Protein AF-D4LTG9-F1 (afdb_monomer_lite)

Organism: NCBI:txid657314

Radius of gyration: 35.09 Å; chains: 1; bounding box: 78×54×100 Å

pLDDT: mean 78.87, std 12.8, range [43.78, 97.5]

Sequence (231 aa):
MSELDKVLDTVMRLKEDIIEKSASSEDKNEVMDALKEQKRQRIINEIKEEYKQQVMQEADIEMKKELNRQKITELKNLMTEGFFLAFLVGLAVNQATDLISVAKEKWFADCYVLVTLIALAVLIGICLCTYIYTFFKKVYALIIDKDITKKNKYVNMRKIEINRKYKHFKGNKYLVLCVAEHSETGEQYVVYQALYGNYGIYVRPYDMFVSEVDHKKYPEVKQKYRFELID

Structure (mmCIF, N/CA/C/O backbone):
data_AF-D4LTG9-F1
#
_entry.id   AF-D4LTG9-F1
#
loop_
_atom_site.group_PDB
_atom_site.id
_atom_site.type_symbol
_atom_site.label_atom_id
_atom_site.label_alt_id
_atom_site.label_comp_id
_atom_site.label_asym_id
_atom_site.label_entity_id
_atom_site.label_seq_id
_atom_site.pdbx_PDB_ins_code
_atom_site.Cartn_x
_atom_site.Cartn_y
_atom_site.Cartn_z
_atom_site.occupancy
_atom_site.B_iso_or_equiv
_atom_site.auth_seq_id
_atom_site.auth_comp_id
_atom_site.auth_asym_id
_atom_site.auth_atom_id
_atom_site.pdbx_PDB_model_num
ATOM 1 N N . MET A 1 1 ? -10.953 6.560 37.704 1.00 52.75 1 MET A N 1
ATOM 2 C CA . MET A 1 1 ? -11.218 7.971 37.361 1.00 52.75 1 MET A CA 1
ATOM 3 C C . MET A 1 1 ? -10.087 8.433 36.453 1.00 52.75 1 MET A C 1
ATOM 5 O O . MET A 1 1 ? -8.938 8.295 36.861 1.00 52.75 1 MET A O 1
ATOM 9 N N . SER A 1 2 ? -10.388 8.817 35.211 1.00 78.12 2 SER A N 1
ATOM 10 C CA . SER A 1 2 ? -9.401 9.208 34.189 1.00 78.12 2 SER A CA 1
ATOM 11 C C . SER A 1 2 ? -8.682 10.506 34.585 1.00 78.12 2 SER A C 1
ATOM 13 O O . SER A 1 2 ? -9.260 11.332 35.287 1.00 78.12 2 SER A O 1
ATOM 15 N N . GLU A 1 3 ? -7.444 10.732 34.132 1.00 77.19 3 GLU A N 1
ATOM 16 C CA . GLU A 1 3 ? -6.743 12.018 34.338 1.00 77.19 3 GLU A CA 1
ATOM 17 C C . GLU A 1 3 ? -7.543 13.199 33.764 1.00 77.19 3 GLU A C 1
ATOM 19 O O . GLU A 1 3 ? -7.603 14.269 34.367 1.00 77.19 3 GLU A O 1
ATOM 24 N N . LEU A 1 4 ? -8.266 12.975 32.661 1.00 73.88 4 LEU A N 1
ATOM 25 C CA . LEU A 1 4 ? -9.193 13.959 32.099 1.00 73.88 4 LEU A CA 1
ATOM 26 C C . LEU A 1 4 ? -10.355 14.275 33.055 1.00 73.88 4 LEU A C 1
ATOM 28 O O . LEU A 1 4 ? -10.773 15.427 33.139 1.00 73.88 4 LEU A O 1
ATOM 32 N N . ASP A 1 5 ? -10.850 13.275 33.793 1.00 72.94 5 ASP A N 1
ATOM 33 C CA . ASP A 1 5 ? -11.930 13.471 34.769 1.00 72.94 5 ASP A CA 1
ATOM 34 C C . ASP A 1 5 ? -11.453 14.352 35.928 1.00 72.94 5 ASP A C 1
ATOM 36 O O . ASP A 1 5 ? -12.160 15.269 36.329 1.00 72.94 5 ASP A O 1
ATOM 40 N N . LYS A 1 6 ? -10.215 14.153 36.404 1.00 82.75 6 LYS A N 1
ATOM 41 C CA . LYS A 1 6 ? -9.620 14.981 37.468 1.00 82.75 6 LYS A CA 1
ATOM 42 C C . LYS A 1 6 ? -9.452 16.442 37.040 1.00 82.75 6 LYS A C 1
ATOM 44 O O . LYS A 1 6 ? -9.750 17.356 37.812 1.00 82.75 6 LYS A O 1
ATOM 49 N N . VAL A 1 7 ? -8.968 16.669 35.816 1.00 80.25 7 VAL A N 1
ATOM 50 C CA . VAL A 1 7 ? -8.792 18.022 35.261 1.00 80.25 7 VAL A CA 1
ATOM 51 C C . VAL A 1 7 ? -10.147 18.704 35.073 1.00 80.25 7 VAL A C 1
ATOM 53 O O . VAL A 1 7 ? -10.304 19.866 35.448 1.00 80.25 7 VAL A O 1
ATOM 56 N N . LEU A 1 8 ? -11.141 17.983 34.547 1.00 75.12 8 LEU A N 1
ATOM 57 C CA . LEU A 1 8 ? -12.488 18.510 34.346 1.00 75.12 8 LEU A CA 1
ATOM 58 C C . LEU A 1 8 ? -13.161 18.859 35.679 1.00 75.12 8 LEU A C 1
ATOM 60 O O . LEU A 1 8 ? -13.710 19.954 35.804 1.00 75.12 8 LEU A O 1
ATOM 64 N N . ASP A 1 9 ? -13.056 17.990 36.685 1.00 78.50 9 ASP A N 1
ATOM 65 C CA . ASP A 1 9 ? -13.584 18.247 38.027 1.00 78.50 9 ASP A CA 1
ATOM 66 C C . ASP A 1 9 ? -12.939 19.478 38.664 1.00 78.50 9 ASP A C 1
ATOM 68 O O . ASP A 1 9 ? -13.644 20.326 39.205 1.00 78.50 9 ASP A O 1
ATOM 72 N N . THR A 1 10 ? -11.620 19.644 38.534 1.00 80.56 10 THR A N 1
ATOM 73 C CA . THR A 1 10 ? -10.902 20.811 39.075 1.00 80.56 10 THR A CA 1
ATOM 74 C C . THR A 1 10 ? -11.367 22.117 38.424 1.00 80.56 10 THR A C 1
ATOM 76 O O . THR A 1 10 ? -11.637 23.102 39.111 1.00 80.56 10 THR A O 1
ATOM 79 N N . VAL A 1 11 ? -11.507 22.129 37.094 1.00 77.50 11 VAL A N 1
ATOM 80 C CA . VAL A 1 11 ? -11.970 23.302 36.332 1.00 77.50 11 VAL A CA 1
ATOM 81 C C . VAL A 1 11 ? -13.424 23.648 36.651 1.00 77.50 11 VAL A C 1
ATOM 83 O O . VAL A 1 11 ? -13.790 24.825 36.644 1.00 77.50 11 VAL A O 1
ATOM 86 N N . MET A 1 12 ? -14.263 22.644 36.906 1.00 70.88 12 MET A N 1
ATOM 87 C CA . MET A 1 12 ? -15.672 22.864 37.214 1.00 70.88 12 MET A CA 1
ATOM 88 C C . MET A 1 12 ? -15.874 23.340 38.642 1.00 70.88 12 MET A C 1
ATOM 90 O O . MET A 1 12 ? -16.616 24.295 38.814 1.00 70.88 12 MET A O 1
ATOM 94 N N . ARG A 1 13 ? -15.133 22.802 39.617 1.00 72.19 13 ARG A N 1
ATOM 95 C CA . ARG A 1 13 ? -15.164 23.263 41.013 1.00 72.19 13 ARG A CA 1
ATOM 96 C C . ARG A 1 13 ? -14.800 24.744 41.139 1.00 72.19 13 ARG A C 1
ATOM 98 O O . ARG A 1 13 ? -15.508 25.512 41.772 1.00 72.19 13 ARG A O 1
ATOM 105 N N . LEU A 1 14 ? -13.758 25.173 40.420 1.00 70.88 14 LEU A N 1
ATOM 106 C CA . LEU A 1 14 ? -13.352 26.584 40.337 1.00 70.88 14 LEU A CA 1
ATOM 107 C C . LEU A 1 14 ? -14.431 27.496 39.727 1.00 70.88 14 LEU A C 1
ATOM 109 O O . LEU A 1 14 ? -14.443 28.697 39.984 1.00 70.88 14 LEU A O 1
ATOM 113 N N . LYS A 1 15 ? -15.311 26.953 38.879 1.00 67.06 15 LYS A N 1
ATOM 114 C CA . LYS A 1 15 ? -16.447 27.683 38.298 1.00 67.06 15 LYS A CA 1
ATOM 115 C C . LYS A 1 15 ? -17.689 27.640 39.182 1.00 67.06 15 LYS A C 1
ATOM 117 O O . LYS A 1 15 ? -18.447 28.604 39.174 1.00 67.06 15 LYS A O 1
ATOM 122 N N . GLU A 1 16 ? -17.893 26.547 39.900 1.00 62.34 16 GLU A N 1
ATOM 123 C CA . GLU A 1 16 ? -18.983 26.318 40.849 1.00 62.34 16 GLU A CA 1
ATOM 124 C C . GLU A 1 16 ? -18.957 27.395 41.947 1.00 62.34 16 GLU A C 1
ATOM 126 O O . GLU A 1 16 ? -19.957 28.088 42.129 1.00 62.34 16 GLU A O 1
ATOM 131 N N . ASP A 1 17 ? -17.772 27.691 42.498 1.00 60.34 17 ASP A N 1
ATOM 132 C CA . ASP A 1 17 ? -17.532 28.780 43.465 1.00 60.34 17 ASP A CA 1
ATOM 133 C C . ASP A 1 17 ? -17.905 30.182 42.929 1.00 60.34 17 ASP A C 1
ATOM 135 O O . ASP A 1 17 ? -18.273 31.086 43.682 1.00 60.34 17 ASP A O 1
ATOM 139 N N . ILE A 1 18 ? -17.824 30.396 41.610 1.00 60.50 18 ILE A N 1
ATOM 140 C CA . ILE A 1 18 ? -18.198 31.668 40.962 1.00 60.50 18 ILE A CA 1
ATOM 141 C C . ILE A 1 18 ? -19.722 31.749 40.757 1.00 60.50 18 ILE A C 1
ATOM 143 O O . ILE A 1 18 ? -20.297 32.839 40.779 1.00 60.50 18 ILE A O 1
ATOM 147 N N . ILE A 1 19 ? -20.381 30.603 40.564 1.00 55.75 19 ILE A 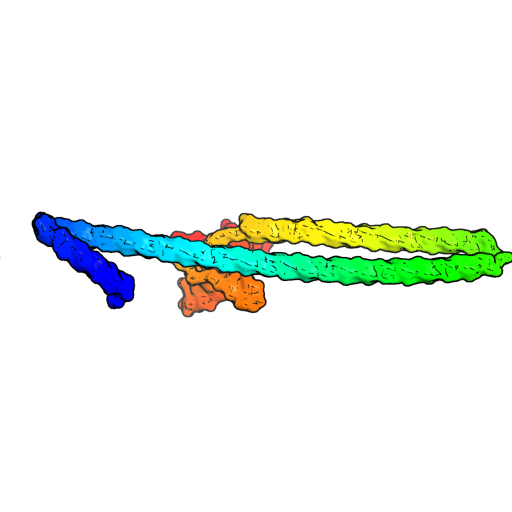N 1
ATOM 148 C CA . ILE A 1 19 ? -21.812 30.477 40.252 1.00 55.75 19 ILE A CA 1
ATOM 149 C C . ILE A 1 19 ? -22.671 30.410 41.528 1.00 55.75 19 ILE A C 1
ATOM 151 O O . ILE A 1 19 ? -23.819 30.864 41.513 1.00 55.75 19 ILE A O 1
ATOM 155 N N . GLU A 1 20 ? -22.132 29.923 42.652 1.00 53.53 20 GLU A N 1
ATOM 156 C CA . GLU A 1 20 ? -22.828 29.830 43.948 1.00 53.53 20 GLU A CA 1
ATOM 157 C C . GLU A 1 20 ? -23.428 31.160 44.437 1.00 53.53 20 GLU A C 1
ATOM 159 O O . GLU A 1 20 ? -24.401 31.159 45.191 1.00 53.53 20 GLU A O 1
ATOM 164 N N . LYS A 1 21 ? -22.953 32.305 43.932 1.00 56.59 21 LYS A N 1
ATOM 165 C CA . LYS A 1 21 ? -23.503 33.629 44.257 1.00 56.59 21 LYS A CA 1
ATOM 166 C C . LYS A 1 21 ? -24.911 33.910 43.698 1.00 56.59 21 LYS A C 1
ATOM 168 O O . LYS A 1 21 ? -25.487 34.937 44.053 1.00 56.59 21 LYS A O 1
ATOM 173 N N . SER A 1 22 ? -25.492 33.041 42.862 1.00 52.31 22 SER A N 1
ATOM 174 C CA . SER A 1 22 ? -26.834 33.252 42.291 1.00 52.31 22 SER A CA 1
ATOM 175 C C . SER A 1 22 ? -27.603 31.946 41.978 1.00 52.31 22 SER A C 1
ATOM 177 O O . SER A 1 22 ? -27.167 31.165 41.138 1.00 52.31 22 SER A O 1
ATOM 179 N N . ALA A 1 23 ? -28.793 31.768 42.586 1.00 53.69 23 ALA A N 1
ATOM 180 C CA . ALA A 1 23 ? -29.915 30.848 42.239 1.00 53.69 23 ALA A CA 1
ATOM 181 C C . ALA A 1 23 ? -30.040 29.452 42.925 1.00 53.69 23 ALA A C 1
ATOM 183 O O . ALA A 1 23 ? -29.218 29.103 43.761 1.00 53.69 23 ALA A O 1
ATOM 184 N N . SER A 1 24 ? -31.118 28.704 42.610 1.00 57.97 24 SER A N 1
ATOM 185 C CA . SER A 1 24 ? -31.705 27.502 43.279 1.00 57.97 24 SER A CA 1
ATOM 186 C C . SER A 1 24 ? -31.053 26.145 42.914 1.00 57.97 24 SER A C 1
ATOM 188 O O . SER A 1 24 ? -30.443 26.046 41.861 1.00 57.97 24 SER A O 1
ATOM 190 N N . SER A 1 25 ? -31.153 25.114 43.766 1.00 59.47 25 SER A N 1
ATOM 191 C CA . SER A 1 25 ? -30.224 23.965 43.888 1.00 59.47 25 SER A CA 1
ATOM 192 C C . SER A 1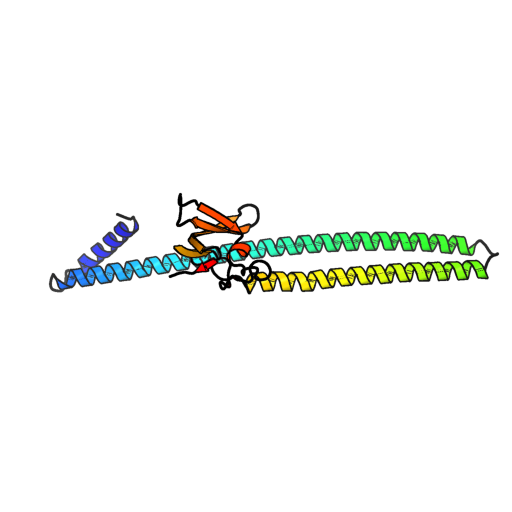 25 ? -30.410 22.747 42.965 1.00 59.47 25 SER A C 1
ATOM 194 O O . SER A 1 25 ? -29.470 21.966 42.856 1.00 59.47 25 SER A O 1
ATOM 196 N N . GLU A 1 26 ? -31.562 22.550 42.317 1.00 59.56 26 GLU A N 1
ATOM 197 C CA . GLU A 1 26 ? -31.878 21.272 41.637 1.00 59.56 26 GLU A CA 1
ATOM 198 C C . GLU A 1 26 ? -31.668 21.330 40.108 1.00 59.56 26 GLU A C 1
ATOM 200 O O . GLU A 1 26 ? -30.909 20.524 39.573 1.00 59.56 26 GLU A O 1
ATOM 205 N N . ASP A 1 27 ? -32.150 22.382 39.429 1.00 59.81 27 ASP A N 1
ATOM 206 C CA . ASP A 1 27 ? -31.854 22.655 38.003 1.00 59.81 27 ASP A CA 1
ATOM 207 C C . ASP A 1 27 ? -30.364 22.968 37.742 1.00 59.81 27 ASP A C 1
ATOM 209 O O . ASP A 1 27 ? -29.862 22.883 36.620 1.00 59.81 27 ASP A O 1
ATOM 213 N N . LYS A 1 28 ? -29.619 23.342 38.789 1.00 62.31 28 LYS A N 1
ATOM 214 C CA . LYS A 1 28 ? -28.191 23.676 38.702 1.00 62.31 28 LYS A CA 1
ATOM 215 C C . LYS A 1 28 ? -27.316 22.492 38.349 1.00 62.31 28 LYS A C 1
ATOM 217 O O . LYS A 1 28 ? -26.373 22.664 37.581 1.00 62.31 28 LYS A O 1
ATOM 222 N N . ASN A 1 29 ? -27.600 21.331 38.930 1.00 68.56 29 ASN A N 1
ATOM 223 C CA . ASN A 1 29 ? -26.756 20.154 38.763 1.00 68.56 29 ASN A CA 1
ATOM 224 C C . ASN A 1 29 ? -26.880 19.615 37.338 1.00 68.56 29 ASN A C 1
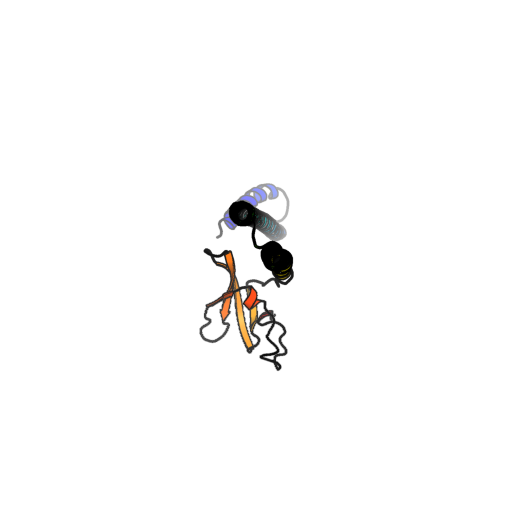ATOM 226 O O . ASN A 1 29 ? -25.868 19.373 36.690 1.00 68.56 29 ASN A O 1
ATOM 230 N N . GLU A 1 30 ? -28.099 19.577 36.798 1.00 72.62 30 GLU A N 1
ATOM 231 C CA . GLU A 1 30 ? -28.344 19.167 35.414 1.00 72.62 30 GLU A CA 1
ATOM 232 C C . GLU A 1 30 ? -27.695 20.130 34.403 1.00 72.62 30 GLU A C 1
ATOM 234 O O . GLU A 1 30 ? -27.021 19.699 33.463 1.00 72.62 30 GLU A O 1
ATOM 239 N N . VAL A 1 31 ? -27.798 21.446 34.629 1.00 72.00 31 VAL A N 1
ATOM 240 C CA . VAL A 1 31 ? -27.132 22.457 33.786 1.00 72.00 31 VAL A CA 1
ATOM 241 C C . VAL A 1 31 ? -25.604 22.367 33.895 1.00 72.00 31 VAL A C 1
ATOM 243 O O . VAL A 1 31 ? -24.901 22.529 32.892 1.00 72.00 31 VAL A O 1
ATOM 246 N N . MET A 1 32 ? -25.061 22.088 35.082 1.00 69.38 32 MET A N 1
ATOM 247 C CA . MET A 1 32 ? -23.623 21.883 35.279 1.00 69.38 32 MET A CA 1
ATOM 248 C C . MET A 1 32 ? -23.107 20.630 34.591 1.00 69.38 32 MET A C 1
ATOM 250 O O . MET A 1 32 ? -22.029 20.676 33.994 1.00 69.38 32 MET A O 1
ATOM 254 N N . ASP A 1 33 ? -23.858 19.538 34.657 1.00 76.62 33 ASP A N 1
ATOM 255 C CA . ASP A 1 33 ? -23.499 18.274 34.030 1.00 76.62 33 ASP A CA 1
ATOM 256 C C . ASP A 1 33 ? -23.556 18.394 32.503 1.00 76.62 33 ASP A C 1
ATOM 258 O O . ASP A 1 33 ? -22.621 17.982 31.812 1.00 76.62 33 ASP A O 1
ATOM 262 N N . ALA A 1 34 ? -24.559 19.093 31.964 1.00 77.38 34 ALA A N 1
ATOM 263 C CA . ALA A 1 34 ? -24.617 19.430 30.543 1.00 77.38 34 ALA A CA 1
ATOM 264 C C . ALA A 1 34 ? -23.432 20.314 30.099 1.00 77.38 34 ALA A C 1
ATOM 266 O O . ALA A 1 34 ? -22.835 20.082 29.043 1.00 77.38 34 ALA A O 1
ATOM 267 N N . LEU A 1 35 ? -23.034 21.305 30.908 1.00 77.50 35 LEU A N 1
ATOM 268 C CA . LEU A 1 35 ? -21.869 22.161 30.640 1.00 77.50 35 LEU A CA 1
ATOM 269 C C . LEU A 1 35 ? -20.538 21.399 30.739 1.00 77.50 35 LEU A C 1
ATOM 271 O O . LEU A 1 35 ? -19.629 21.654 29.938 1.00 77.50 35 LEU A O 1
ATOM 275 N N . LYS A 1 36 ? -20.417 20.471 31.698 1.00 76.06 36 LYS A N 1
ATOM 276 C CA . LYS A 1 36 ? -19.293 19.528 31.828 1.00 76.06 36 LYS A CA 1
ATOM 277 C C . LYS A 1 36 ? -19.144 18.721 30.556 1.00 76.06 36 LYS A C 1
ATOM 279 O O . LYS A 1 36 ? -18.057 18.695 29.977 1.00 76.06 36 LYS A O 1
ATOM 284 N N . GLU A 1 37 ? -20.237 18.121 30.104 1.00 77.81 37 GLU A N 1
ATOM 285 C CA . GLU A 1 37 ? -20.237 17.246 28.942 1.00 77.81 37 GLU A CA 1
ATOM 286 C C . GLU A 1 37 ? -19.940 18.020 27.655 1.00 77.81 37 GLU A C 1
ATOM 288 O O . GLU A 1 37 ? -19.079 17.624 26.871 1.00 77.81 37 GLU A O 1
ATOM 293 N N . GLN A 1 38 ? -20.533 19.204 27.479 1.00 80.81 38 GLN A N 1
ATOM 294 C CA . GLN A 1 38 ? -20.240 20.059 26.329 1.00 80.81 38 GLN A CA 1
ATOM 295 C C . GLN A 1 38 ? -18.758 20.465 26.272 1.00 80.81 38 GLN A C 1
ATOM 297 O O . GLN A 1 38 ? -18.147 20.461 25.198 1.00 80.81 38 GLN A O 1
ATOM 302 N N . LYS A 1 39 ? -18.156 20.818 27.416 1.00 79.56 39 LYS A N 1
ATOM 303 C CA . LYS A 1 39 ? -16.726 21.149 27.489 1.00 79.56 39 LYS A CA 1
ATOM 304 C C . LYS A 1 39 ? -15.840 19.935 27.246 1.00 79.56 39 LYS A C 1
ATOM 306 O O . LYS A 1 39 ? -14.879 20.055 26.488 1.00 79.56 39 LYS A O 1
ATOM 311 N N . ARG A 1 40 ? -16.162 18.789 27.849 1.00 78.25 40 ARG A N 1
ATOM 312 C CA . ARG A 1 40 ? -15.461 17.518 27.633 1.00 78.25 40 ARG A CA 1
ATOM 313 C C . ARG A 1 40 ? -15.433 17.186 26.145 1.00 78.25 40 ARG A C 1
ATOM 315 O O . ARG A 1 40 ? -14.362 16.957 25.591 1.00 78.25 40 ARG A O 1
ATOM 322 N N . GLN A 1 41 ? -16.586 17.258 25.485 1.00 76.06 41 GLN A N 1
ATOM 323 C CA . GLN A 1 41 ? -16.702 16.929 24.072 1.00 76.06 41 GLN A CA 1
ATOM 324 C C . GLN A 1 41 ? -15.940 17.909 23.175 1.00 76.06 41 GLN A C 1
ATOM 326 O O . GLN A 1 41 ? -15.318 17.492 22.198 1.00 76.06 41 GLN A O 1
ATOM 331 N N . ARG A 1 42 ? -15.929 19.203 23.522 1.00 85.12 42 ARG A N 1
ATOM 332 C CA . ARG A 1 42 ? -15.119 20.207 22.818 1.00 85.12 42 ARG A CA 1
ATOM 333 C C . ARG A 1 42 ? -13.624 19.899 22.918 1.00 85.12 42 ARG A C 1
ATOM 335 O O . ARG A 1 42 ? -12.965 19.846 21.887 1.00 85.12 42 ARG A O 1
ATOM 342 N N . ILE A 1 43 ? -13.123 19.635 24.126 1.00 86.25 43 ILE A N 1
ATOM 343 C CA . ILE A 1 43 ? -11.706 19.322 24.371 1.00 86.25 43 ILE A CA 1
ATOM 344 C C . ILE A 1 43 ? -11.296 18.047 23.623 1.00 86.25 43 ILE A C 1
ATOM 346 O O . ILE A 1 43 ? -10.264 18.025 22.961 1.00 86.25 43 ILE A O 1
ATOM 350 N N . ILE A 1 44 ? -12.122 16.997 23.673 1.00 83.75 44 ILE A N 1
ATOM 351 C CA . ILE A 1 44 ? -11.859 15.744 22.949 1.00 83.75 44 ILE A CA 1
ATOM 352 C C . ILE A 1 44 ? -11.770 15.991 21.439 1.00 83.75 44 ILE A C 1
ATOM 354 O O . ILE A 1 44 ? -10.875 15.459 20.783 1.00 83.75 44 ILE A O 1
ATOM 358 N N . ASN A 1 45 ? -12.679 16.792 20.881 1.00 83.31 45 ASN A N 1
ATOM 359 C CA . ASN A 1 45 ? -12.678 17.094 19.452 1.00 83.31 45 ASN A CA 1
ATOM 360 C C . ASN A 1 45 ? -11.459 17.930 19.035 1.00 83.31 45 ASN A C 1
ATOM 362 O O . ASN A 1 45 ? -10.871 17.638 17.997 1.00 83.31 45 ASN A O 1
ATOM 366 N N . GLU A 1 46 ? -11.058 18.919 19.837 1.00 88.38 46 GLU A N 1
ATOM 367 C CA . GLU A 1 46 ? -9.858 19.729 19.583 1.00 88.38 46 GLU A CA 1
ATOM 368 C C . GLU A 1 46 ? -8.589 18.866 19.590 1.00 88.38 46 GLU A C 1
ATOM 370 O O . GLU A 1 46 ? -7.855 18.864 18.604 1.00 88.38 46 GLU A O 1
ATOM 375 N N . ILE A 1 47 ? -8.393 18.039 20.625 1.00 87.81 47 ILE A N 1
ATOM 376 C CA . ILE A 1 47 ? -7.248 17.115 20.719 1.00 87.81 47 ILE A CA 1
ATOM 377 C C . ILE A 1 47 ? -7.234 16.139 19.536 1.00 87.81 47 ILE A C 1
ATOM 379 O O . ILE A 1 47 ? -6.182 15.841 18.968 1.00 87.81 47 ILE A O 1
ATOM 383 N N . LYS A 1 48 ? -8.406 15.6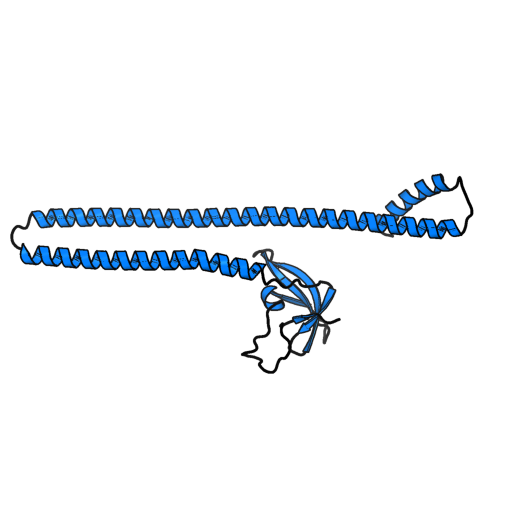28 19.142 1.00 84.88 48 LYS A N 1
ATOM 384 C CA . LYS A 1 48 ? -8.528 14.688 18.025 1.00 84.88 48 LYS A CA 1
ATOM 385 C C . LYS A 1 48 ? -8.136 15.324 16.693 1.00 84.88 48 LYS A C 1
ATOM 387 O O . LYS A 1 48 ? -7.458 14.670 15.900 1.00 84.88 48 LYS A O 1
ATOM 392 N N . GLU A 1 49 ? -8.575 16.551 16.422 1.00 84.06 49 GLU A N 1
ATOM 393 C CA . GLU A 1 49 ? -8.202 17.243 15.186 1.00 84.06 49 GLU A CA 1
ATOM 394 C C . GLU A 1 49 ? -6.727 17.660 15.192 1.00 84.06 49 GLU A C 1
ATOM 396 O O . GLU A 1 49 ? -6.074 17.510 14.163 1.00 84.06 49 GLU A O 1
ATOM 401 N N . GLU A 1 50 ? -6.168 18.075 16.331 1.00 86.94 50 GLU A N 1
ATOM 402 C CA . GLU A 1 50 ? -4.738 18.386 16.454 1.00 86.94 50 GLU A CA 1
ATOM 403 C C . GLU A 1 50 ? -3.863 17.150 16.191 1.00 86.94 50 GLU A C 1
ATOM 405 O O . GLU A 1 50 ? -2.970 17.188 15.343 1.00 86.94 50 GLU A O 1
ATOM 410 N N . TYR A 1 51 ? -4.176 16.014 16.822 1.00 78.50 51 TYR A N 1
ATOM 411 C CA . TYR A 1 51 ? -3.453 14.758 16.602 1.00 78.50 51 TYR A CA 1
ATOM 412 C C . TYR A 1 51 ? -3.558 14.283 15.148 1.00 78.50 51 TYR A C 1
ATOM 414 O O . TYR A 1 51 ? -2.576 13.879 14.529 1.00 78.50 51 TYR A O 1
ATOM 422 N N . LYS A 1 52 ? -4.753 14.377 14.558 1.00 80.44 52 LYS A N 1
ATOM 423 C CA . LYS A 1 52 ? -4.974 14.050 13.146 1.00 80.44 52 LYS A CA 1
ATOM 424 C C . LYS A 1 52 ? -4.155 14.953 12.223 1.00 80.44 52 LYS A C 1
ATOM 426 O O . LYS A 1 52 ? -3.589 14.450 11.257 1.00 80.44 52 LYS A O 1
ATOM 431 N N . GLN A 1 53 ? -4.071 16.254 12.504 1.00 80.31 53 GLN A N 1
ATOM 432 C CA . GLN A 1 53 ? -3.247 17.182 11.726 1.00 80.31 53 GLN A CA 1
ATOM 433 C C . GLN A 1 53 ? -1.756 16.852 11.833 1.00 80.31 53 GLN A C 1
ATOM 435 O O . GLN A 1 53 ? -1.082 16.836 10.806 1.00 80.31 53 GLN A O 1
ATOM 440 N N . GLN A 1 54 ? -1.260 16.534 13.030 1.00 83.50 54 GLN A N 1
ATOM 441 C CA . GLN A 1 54 ? 0.134 16.127 13.241 1.00 83.50 54 GLN A CA 1
ATOM 442 C C . GLN A 1 54 ? 0.478 14.868 12.438 1.00 83.50 54 GLN A C 1
ATOM 444 O O . GLN A 1 54 ? 1.423 14.884 11.653 1.00 83.50 54 GLN A O 1
ATOM 449 N N . VAL A 1 55 ? -0.348 13.822 12.533 1.00 81.38 55 VAL A N 1
ATOM 450 C CA . VAL A 1 55 ? -0.140 12.568 11.789 1.00 81.38 55 VAL A CA 1
ATOM 451 C C . VAL A 1 55 ? -0.167 12.798 10.273 1.00 81.38 55 VAL A C 1
ATOM 453 O O . VAL A 1 55 ? 0.651 12.239 9.546 1.00 81.38 55 VAL A O 1
ATOM 456 N N . MET A 1 56 ? -1.078 13.642 9.771 1.00 77.06 56 MET A N 1
ATOM 457 C CA . MET A 1 56 ? -1.123 13.969 8.339 1.00 77.06 56 MET A CA 1
ATOM 458 C C . MET A 1 56 ? 0.115 14.753 7.883 1.00 77.06 56 MET A C 1
ATOM 460 O O . MET A 1 56 ? 0.637 14.479 6.805 1.00 77.06 56 MET A O 1
ATOM 464 N N . GLN A 1 57 ? 0.609 15.691 8.695 1.00 81.25 57 GLN A N 1
ATOM 465 C CA . GLN A 1 57 ? 1.832 16.435 8.386 1.00 81.25 57 GLN A CA 1
ATOM 466 C C . GLN A 1 57 ? 3.069 15.534 8.375 1.00 81.25 57 GLN A C 1
ATOM 468 O O . GLN A 1 57 ? 3.893 15.646 7.467 1.00 81.25 57 GLN A O 1
ATOM 473 N N . GLU A 1 58 ? 3.201 14.630 9.346 1.00 85.19 58 GLU A N 1
ATOM 474 C CA . GLU A 1 58 ? 4.298 13.659 9.392 1.00 85.19 58 GLU A CA 1
ATOM 475 C C . GLU A 1 58 ? 4.284 12.745 8.161 1.00 85.19 58 GLU A C 1
ATOM 477 O O . GLU A 1 58 ? 5.308 12.611 7.485 1.00 85.19 58 GLU A O 1
ATOM 482 N N . ALA A 1 59 ? 3.109 12.218 7.800 1.00 77.50 59 ALA A N 1
ATOM 483 C CA . ALA A 1 59 ? 2.934 11.393 6.607 1.00 77.50 59 ALA A CA 1
ATOM 484 C C . ALA A 1 59 ? 3.302 12.144 5.312 1.00 77.50 59 ALA A C 1
ATOM 486 O O . ALA A 1 59 ? 3.980 11.591 4.444 1.00 77.50 59 ALA A O 1
ATOM 487 N N . ASP A 1 60 ? 2.919 13.419 5.179 1.00 80.69 60 ASP A N 1
ATOM 488 C CA . ASP A 1 60 ? 3.267 14.241 4.013 1.00 80.69 60 ASP A CA 1
ATOM 489 C C . ASP A 1 60 ? 4.778 14.496 3.909 1.00 80.69 60 ASP A C 1
ATOM 491 O O . ASP A 1 60 ? 5.353 14.462 2.812 1.00 80.69 60 ASP A O 1
ATOM 495 N N . ILE A 1 61 ? 5.446 14.736 5.041 1.00 87.75 61 ILE A N 1
ATOM 496 C CA . ILE A 1 61 ? 6.900 14.929 5.099 1.00 87.75 61 ILE A CA 1
ATOM 497 C C . ILE A 1 61 ? 7.618 13.647 4.674 1.00 87.75 61 ILE A C 1
ATOM 499 O O . ILE A 1 61 ? 8.536 13.698 3.845 1.00 87.75 61 ILE A O 1
ATOM 503 N N . GLU A 1 62 ? 7.200 12.503 5.209 1.00 83.06 62 GLU A N 1
ATOM 504 C CA . GLU A 1 62 ? 7.789 11.206 4.897 1.00 83.06 62 GLU A CA 1
ATOM 505 C C . GLU A 1 62 ? 7.579 10.826 3.430 1.00 83.06 62 GLU A C 1
ATOM 507 O O . GLU A 1 62 ? 8.552 10.540 2.722 1.00 83.06 62 GLU A O 1
ATOM 512 N N . MET A 1 63 ? 6.353 10.971 2.923 1.00 78.88 63 MET A N 1
ATOM 513 C CA . MET A 1 63 ? 6.025 10.747 1.516 1.00 78.88 63 MET A CA 1
ATOM 514 C C . MET A 1 63 ? 6.876 11.633 0.595 1.00 78.88 63 MET A C 1
ATOM 516 O O . MET A 1 63 ? 7.412 11.168 -0.417 1.00 78.88 63 MET A O 1
ATOM 520 N N . LYS A 1 64 ? 7.048 12.918 0.928 1.00 81.94 64 LYS A N 1
ATOM 521 C CA . LYS A 1 64 ? 7.863 13.848 0.130 1.00 81.94 64 LYS A CA 1
ATOM 522 C C . LYS A 1 64 ? 9.345 13.472 0.159 1.00 81.94 64 LYS A C 1
ATOM 524 O O . LYS A 1 64 ? 10.030 13.587 -0.861 1.00 81.94 64 LYS A O 1
ATOM 529 N N . LYS A 1 65 ? 9.844 12.993 1.301 1.00 87.81 65 LYS A N 1
ATOM 530 C CA . LYS A 1 65 ? 11.218 12.502 1.462 1.00 87.81 65 LYS A CA 1
ATOM 531 C C . LYS A 1 65 ? 11.456 11.240 0.638 1.00 87.81 65 LYS A C 1
ATOM 533 O O . LYS A 1 65 ? 12.483 11.135 -0.035 1.00 87.81 65 LYS A O 1
ATOM 538 N N . GLU A 1 66 ? 10.513 10.309 0.646 1.00 82.00 66 GLU A N 1
ATOM 539 C CA . GLU A 1 66 ? 10.590 9.084 -0.142 1.00 82.00 66 GLU A CA 1
ATOM 540 C C . GLU A 1 66 ? 10.512 9.360 -1.645 1.00 82.00 66 GLU A C 1
ATOM 542 O O . GLU A 1 66 ? 11.361 8.882 -2.398 1.00 82.00 66 GLU A O 1
ATOM 547 N N . LEU A 1 67 ? 9.596 10.232 -2.075 1.00 79.75 67 LEU A N 1
ATOM 548 C CA . LEU A 1 67 ? 9.506 10.678 -3.464 1.00 79.75 67 LEU A CA 1
ATOM 549 C C . LEU A 1 67 ? 10.816 11.320 -3.943 1.00 79.75 67 LEU A C 1
ATOM 551 O O . LEU A 1 67 ? 11.273 11.043 -5.051 1.00 79.75 67 LEU A O 1
ATOM 555 N N . ASN A 1 68 ? 11.443 12.162 -3.119 1.00 81.81 68 ASN A N 1
ATOM 556 C CA . ASN A 1 68 ? 12.731 12.766 -3.456 1.00 81.81 68 ASN A CA 1
ATOM 557 C C . ASN A 1 68 ? 13.857 11.728 -3.533 1.00 81.81 68 ASN A C 1
ATOM 559 O O . ASN A 1 68 ? 14.681 11.806 -4.444 1.00 81.81 68 ASN A O 1
ATOM 563 N N . ARG A 1 69 ? 13.883 10.731 -2.639 1.00 83.12 69 ARG A N 1
ATOM 564 C CA . ARG A 1 69 ? 14.836 9.613 -2.742 1.00 83.12 69 ARG A CA 1
ATOM 565 C C . ARG A 1 69 ? 14.646 8.837 -4.040 1.00 83.12 69 ARG A C 1
ATOM 567 O O . ARG A 1 69 ? 15.631 8.586 -4.727 1.00 83.12 69 ARG A O 1
ATOM 574 N N . GLN A 1 70 ? 13.404 8.529 -4.409 1.00 80.19 70 GLN A N 1
ATOM 575 C CA . GLN A 1 70 ? 13.099 7.857 -5.673 1.00 80.19 70 GLN A CA 1
ATOM 576 C C . GLN A 1 70 ? 13.582 8.673 -6.877 1.00 80.19 70 GLN A C 1
ATOM 578 O O . GLN A 1 70 ? 14.306 8.135 -7.710 1.00 80.19 70 GLN A O 1
ATOM 583 N N . LYS A 1 71 ? 13.280 9.979 -6.925 1.00 78.88 71 LYS A N 1
ATOM 584 C CA . LYS A 1 71 ? 13.752 10.876 -7.996 1.00 78.88 71 LYS A CA 1
ATOM 585 C C . LYS A 1 71 ? 15.277 10.893 -8.121 1.00 78.88 71 LYS A C 1
ATOM 587 O O . LYS A 1 71 ? 15.799 10.867 -9.230 1.00 78.88 71 LYS A O 1
ATOM 592 N N . ILE A 1 72 ? 16.000 10.925 -6.999 1.00 80.06 72 ILE A N 1
ATOM 593 C CA . ILE A 1 72 ? 17.471 10.900 -6.999 1.00 80.06 72 ILE A CA 1
ATOM 594 C C . ILE A 1 72 ? 17.994 9.560 -7.527 1.00 80.06 72 ILE A C 1
ATOM 596 O O . ILE A 1 72 ? 18.943 9.545 -8.309 1.00 80.06 72 ILE A O 1
ATOM 600 N N . THR A 1 73 ? 17.394 8.442 -7.120 1.00 80.94 73 THR A N 1
ATOM 601 C CA . THR A 1 73 ? 17.778 7.107 -7.601 1.00 80.94 73 THR A CA 1
ATOM 602 C C . THR A 1 73 ? 17.542 6.967 -9.103 1.00 80.94 73 THR A C 1
ATOM 604 O O . THR A 1 73 ? 18.421 6.494 -9.819 1.00 80.94 73 THR A O 1
ATOM 607 N N . GLU A 1 74 ? 16.401 7.436 -9.605 1.00 82.38 74 GLU A N 1
ATOM 608 C CA . GLU A 1 74 ? 16.108 7.443 -11.041 1.00 82.38 74 GLU A CA 1
ATOM 609 C C . GLU A 1 74 ? 17.092 8.307 -11.821 1.00 82.38 74 GLU A C 1
ATOM 611 O O . GLU A 1 74 ? 17.623 7.865 -12.838 1.00 82.38 74 GLU A O 1
ATOM 616 N N . LEU A 1 75 ? 17.391 9.508 -11.319 1.00 74.69 75 LEU A N 1
ATOM 617 C CA . LEU A 1 75 ? 18.362 10.398 -11.946 1.00 74.69 75 LEU A CA 1
ATOM 618 C C . LEU A 1 75 ? 19.751 9.752 -12.007 1.00 74.69 75 LEU A C 1
ATOM 620 O O . LEU A 1 75 ? 20.422 9.843 -13.031 1.00 74.69 75 LEU A O 1
ATOM 624 N N . LYS A 1 76 ? 20.178 9.069 -10.938 1.00 79.50 76 LYS A N 1
ATOM 625 C CA . LYS A 1 76 ? 21.444 8.324 -10.920 1.00 79.50 76 LYS A CA 1
ATOM 626 C C . LYS A 1 76 ? 21.472 7.228 -11.978 1.00 79.50 76 LYS A C 1
ATOM 628 O O . LYS A 1 76 ? 22.453 7.158 -12.711 1.00 79.50 76 LYS A O 1
ATOM 633 N N . ASN A 1 77 ? 20.405 6.438 -12.092 1.00 79.25 77 ASN A N 1
ATOM 634 C CA . ASN A 1 77 ? 20.314 5.384 -13.102 1.00 79.25 77 ASN A CA 1
ATOM 635 C C . ASN A 1 77 ? 20.392 5.962 -14.524 1.00 79.25 77 ASN A C 1
ATOM 637 O O . ASN A 1 77 ? 21.190 5.492 -15.332 1.00 79.25 77 ASN A O 1
ATOM 641 N N . LEU A 1 78 ? 19.654 7.043 -14.795 1.00 76.62 78 LEU A N 1
ATOM 642 C CA . LEU A 1 78 ? 19.715 7.779 -16.062 1.00 76.62 78 LEU A CA 1
ATOM 643 C C . LEU A 1 78 ? 21.123 8.302 -16.369 1.00 76.62 78 LEU A C 1
ATOM 645 O O . LEU A 1 78 ? 21.600 8.158 -17.492 1.00 76.62 78 LEU A O 1
ATOM 649 N N . MET A 1 79 ? 21.810 8.876 -15.378 1.00 78.69 79 MET A N 1
ATOM 650 C CA . MET A 1 79 ? 23.190 9.341 -15.545 1.00 78.69 79 MET A CA 1
ATOM 651 C C . MET A 1 79 ? 24.148 8.184 -15.841 1.00 78.69 79 MET A C 1
ATOM 653 O O . MET A 1 79 ? 24.999 8.318 -16.717 1.00 78.69 79 MET A O 1
ATOM 657 N N . THR A 1 80 ? 24.009 7.042 -15.163 1.00 77.75 80 THR A N 1
ATOM 658 C CA . THR A 1 80 ? 24.842 5.865 -15.442 1.00 77.75 80 THR A CA 1
ATOM 659 C C . THR A 1 80 ? 24.571 5.284 -16.827 1.00 77.75 80 THR A C 1
ATOM 661 O O . THR A 1 80 ? 25.521 5.011 -17.555 1.00 77.75 80 THR A O 1
ATOM 664 N N . GLU A 1 81 ? 23.308 5.157 -17.238 1.00 77.38 81 GLU A N 1
ATOM 665 C CA . GLU A 1 81 ? 22.944 4.679 -18.577 1.00 77.38 81 GLU A CA 1
ATOM 666 C C . GLU A 1 81 ? 23.465 5.622 -19.669 1.00 77.38 81 GLU A C 1
ATOM 668 O O . GLU A 1 81 ? 24.074 5.169 -20.639 1.00 77.38 81 GLU A O 1
ATOM 673 N N . GLY A 1 82 ? 23.305 6.936 -19.479 1.00 74.50 82 GLY A N 1
ATOM 674 C CA . GLY A 1 82 ? 23.828 7.951 -20.391 1.00 74.50 82 GLY A CA 1
ATOM 675 C C . GLY A 1 82 ? 25.355 7.925 -20.495 1.00 74.50 82 GLY A C 1
ATOM 676 O O . GLY A 1 82 ? 25.893 8.010 -21.598 1.00 74.50 82 GLY A O 1
ATOM 677 N N . PHE A 1 83 ? 26.056 7.743 -19.372 1.00 84.94 83 PHE A N 1
ATOM 678 C CA . PHE A 1 83 ? 27.513 7.603 -19.348 1.00 84.94 83 PHE A CA 1
ATOM 679 C C . PHE A 1 83 ? 27.981 6.371 -20.131 1.00 84.94 83 PHE A C 1
ATOM 681 O O . PHE A 1 83 ? 28.852 6.490 -20.993 1.00 84.94 83 PHE A O 1
ATOM 688 N N . PHE A 1 84 ? 27.384 5.200 -19.885 1.00 80.81 84 PHE A N 1
ATOM 689 C CA . PHE A 1 84 ? 27.746 3.975 -20.603 1.00 80.81 84 PHE A CA 1
ATOM 690 C C . PHE A 1 84 ? 27.442 4.073 -22.098 1.00 80.81 84 PHE A C 1
ATOM 692 O O . PHE A 1 84 ? 28.253 3.631 -22.911 1.00 80.81 84 PHE A O 1
ATOM 699 N N . LEU A 1 85 ? 26.320 4.688 -22.477 1.00 79.75 85 LEU A N 1
ATOM 700 C CA . LEU A 1 85 ? 25.984 4.907 -23.881 1.00 79.75 85 LEU A CA 1
ATOM 701 C C . LEU A 1 85 ? 27.006 5.824 -24.564 1.00 79.75 85 LEU A C 1
ATOM 703 O O . LEU A 1 85 ? 27.518 5.476 -25.626 1.00 79.75 85 LEU A O 1
ATOM 707 N N . ALA A 1 86 ? 27.350 6.958 -23.947 1.00 76.44 86 ALA A N 1
ATOM 708 C CA . ALA A 1 86 ? 28.351 7.881 -24.481 1.00 76.44 86 ALA A CA 1
ATOM 709 C C . ALA A 1 86 ? 29.734 7.220 -24.605 1.00 76.44 86 ALA A C 1
ATOM 711 O O . ALA A 1 86 ? 30.418 7.397 -25.613 1.00 76.44 86 ALA A O 1
ATOM 712 N N . PHE A 1 87 ? 30.117 6.406 -23.618 1.00 84.69 87 PHE A N 1
ATOM 713 C CA . PHE A 1 87 ? 31.360 5.638 -23.634 1.00 84.69 87 PHE A CA 1
ATOM 714 C C . PHE A 1 87 ? 31.396 4.615 -24.780 1.00 84.69 87 PHE A C 1
ATOM 716 O O . PHE A 1 87 ? 32.361 4.577 -25.543 1.00 84.69 87 PHE A O 1
ATOM 723 N N . LEU A 1 88 ? 30.332 3.825 -24.951 1.00 80.75 88 LEU A N 1
ATOM 724 C CA . LEU A 1 88 ? 30.243 2.826 -26.019 1.00 80.75 88 LEU A CA 1
ATOM 725 C C . LEU A 1 88 ? 30.220 3.462 -27.411 1.00 80.75 88 LEU A C 1
ATOM 727 O O . LEU A 1 88 ? 30.894 2.971 -28.314 1.00 80.75 88 LEU A O 1
ATOM 731 N N . VAL A 1 89 ? 29.494 4.570 -27.585 1.00 81.88 89 VAL A N 1
ATOM 732 C CA . VAL A 1 89 ? 29.486 5.326 -28.845 1.00 81.88 89 VAL A CA 1
ATOM 733 C C . VAL A 1 89 ? 30.878 5.883 -29.143 1.00 81.88 89 VAL A C 1
ATOM 735 O O . VAL A 1 89 ? 31.343 5.757 -30.272 1.00 81.88 89 VAL A O 1
ATOM 738 N N . GLY A 1 90 ? 31.577 6.426 -28.142 1.00 81.19 90 GLY A N 1
ATOM 739 C CA . GLY A 1 90 ? 32.953 6.904 -28.295 1.00 81.19 90 GLY A CA 1
ATOM 740 C C . GLY A 1 90 ? 33.912 5.806 -28.764 1.00 81.19 90 GLY A C 1
ATOM 741 O O . GLY A 1 90 ? 34.664 6.011 -29.716 1.00 81.19 90 GLY A O 1
ATOM 742 N N . LEU A 1 91 ? 33.837 4.616 -28.161 1.00 83.69 91 LEU A N 1
ATOM 743 C CA . LEU A 1 91 ? 34.633 3.461 -28.588 1.00 83.69 91 LEU A CA 1
ATOM 744 C C . LEU A 1 91 ? 34.282 3.001 -30.008 1.00 83.69 91 LEU A C 1
ATOM 746 O O . LEU A 1 91 ? 35.184 2.716 -30.794 1.00 83.69 91 LEU A O 1
ATOM 750 N N . ALA A 1 92 ? 32.994 2.954 -30.353 1.00 80.75 92 ALA A N 1
ATOM 751 C CA . ALA A 1 92 ? 32.540 2.541 -31.679 1.00 80.75 92 ALA A CA 1
ATOM 752 C C . ALA A 1 92 ? 33.000 3.515 -32.776 1.00 80.75 92 ALA A C 1
ATOM 754 O O . ALA A 1 92 ? 33.470 3.081 -33.826 1.00 80.75 92 ALA A O 1
ATOM 755 N N . VAL A 1 93 ? 32.920 4.828 -32.524 1.00 81.75 93 VAL A N 1
ATOM 756 C CA . VAL A 1 93 ? 33.424 5.864 -33.441 1.00 81.75 93 VAL A CA 1
ATOM 757 C C . VAL A 1 93 ? 34.939 5.744 -33.609 1.00 81.75 93 VAL A C 1
ATOM 759 O O . VAL A 1 93 ? 35.434 5.830 -34.735 1.00 81.75 93 VAL A O 1
ATOM 762 N N . ASN A 1 94 ? 35.672 5.493 -32.521 1.00 83.25 94 ASN A N 1
ATOM 763 C CA . ASN A 1 94 ? 37.118 5.298 -32.578 1.00 83.25 94 ASN A CA 1
ATOM 764 C C . ASN A 1 94 ? 37.490 4.077 -33.443 1.00 83.25 94 ASN A C 1
ATOM 766 O O . ASN A 1 94 ? 38.256 4.206 -34.392 1.00 83.25 94 ASN A O 1
ATOM 770 N N . GLN A 1 95 ? 36.853 2.924 -33.208 1.00 81.44 95 GLN A N 1
ATOM 771 C CA . GLN A 1 95 ? 37.069 1.709 -34.010 1.00 81.44 95 GLN A CA 1
ATOM 772 C C . GLN A 1 95 ? 36.704 1.894 -35.489 1.00 81.44 95 GLN A C 1
ATOM 774 O O . GLN A 1 95 ? 37.407 1.406 -36.374 1.00 81.44 95 GLN A O 1
ATOM 779 N N . ALA A 1 96 ? 35.612 2.608 -35.776 1.00 79.94 96 ALA A N 1
ATOM 780 C CA . ALA A 1 96 ? 35.211 2.914 -37.144 1.00 79.94 96 ALA A CA 1
ATOM 781 C C . ALA A 1 96 ? 36.239 3.810 -37.854 1.00 79.94 96 ALA A C 1
ATOM 783 O O . ALA A 1 96 ? 36.526 3.601 -39.032 1.00 79.94 96 ALA A O 1
ATOM 784 N N . THR A 1 97 ? 36.824 4.776 -37.140 1.00 80.62 97 THR A N 1
ATOM 785 C CA . THR A 1 97 ? 37.854 5.676 -37.680 1.00 80.62 97 THR A CA 1
ATOM 786 C C . THR A 1 97 ? 39.120 4.904 -38.059 1.00 80.62 97 THR A C 1
ATOM 788 O O . THR A 1 97 ? 39.648 5.100 -39.156 1.00 80.62 97 THR A O 1
ATOM 791 N N . ASP A 1 98 ? 39.549 3.961 -37.216 1.00 77.38 98 ASP A N 1
ATOM 792 C CA . ASP A 1 98 ? 40.701 3.092 -37.488 1.00 77.38 98 ASP A CA 1
ATOM 793 C C . ASP A 1 98 ? 40.465 2.183 -38.708 1.00 77.38 98 ASP A C 1
ATOM 795 O O . ASP A 1 98 ? 41.328 2.064 -39.580 1.00 77.38 98 ASP A O 1
ATOM 799 N N . LEU A 1 99 ? 39.268 1.600 -38.833 1.00 77.06 99 LEU A N 1
ATOM 800 C CA . LEU A 1 99 ? 38.865 0.799 -39.998 1.00 77.06 99 LEU A CA 1
ATOM 801 C C . LEU A 1 99 ? 38.892 1.605 -41.303 1.00 77.06 99 LEU A C 1
ATOM 803 O O . LEU A 1 99 ? 39.379 1.113 -42.322 1.00 77.06 99 LEU A O 1
ATOM 807 N N . ILE A 1 100 ? 38.399 2.846 -41.274 1.00 71.00 100 ILE A N 1
ATOM 808 C CA . ILE A 1 100 ? 38.439 3.758 -42.426 1.00 71.00 100 ILE A CA 1
ATOM 809 C C . ILE A 1 100 ? 39.889 4.095 -42.797 1.00 71.00 100 ILE A C 1
ATOM 811 O O . ILE A 1 100 ? 40.209 4.181 -43.983 1.00 71.00 100 ILE A O 1
ATOM 815 N N . SER A 1 101 ? 40.766 4.273 -41.806 1.00 70.62 101 SER A N 1
ATOM 816 C CA . SER A 1 101 ? 42.189 4.544 -42.026 1.00 70.62 101 SER A CA 1
ATOM 817 C C . SER A 1 101 ? 42.879 3.386 -42.758 1.00 70.62 101 SER A C 1
ATOM 819 O O . SER A 1 101 ? 43.485 3.591 -43.807 1.00 70.62 101 SER A O 1
ATOM 821 N N . VAL A 1 102 ? 42.685 2.148 -42.291 1.00 70.25 102 VAL A N 1
ATOM 822 C CA . VAL A 1 102 ? 43.249 0.939 -42.924 1.00 70.25 102 VAL A CA 1
ATOM 823 C C . VAL A 1 102 ? 42.664 0.695 -44.321 1.00 70.25 102 VAL A C 1
ATOM 825 O O . VAL A 1 102 ? 43.367 0.242 -45.226 1.00 70.25 102 VAL A O 1
ATOM 828 N N . ALA A 1 103 ? 41.386 1.021 -44.533 1.00 63.19 103 ALA A N 1
ATOM 829 C CA . ALA A 1 103 ? 40.742 0.900 -45.839 1.00 63.19 103 ALA A CA 1
ATOM 830 C C . ALA A 1 103 ? 41.335 1.853 -46.893 1.00 63.19 103 ALA A C 1
ATOM 832 O O . ALA A 1 103 ? 41.325 1.519 -48.076 1.00 63.19 103 ALA A O 1
ATOM 833 N N . LYS A 1 104 ? 41.888 3.007 -46.489 1.00 61.84 104 LYS A N 1
ATOM 834 C CA . LYS A 1 104 ? 42.525 3.962 -47.412 1.00 61.84 104 LYS A CA 1
ATOM 835 C C . LYS A 1 104 ? 43.862 3.474 -47.983 1.00 61.84 104 LYS A C 1
ATOM 837 O O . LYS A 1 104 ? 44.237 3.931 -49.058 1.00 61.84 104 LYS A O 1
ATOM 842 N N . GLU A 1 105 ? 44.566 2.557 -47.314 1.00 62.62 105 GLU A N 1
ATOM 843 C CA . GLU A 1 105 ? 45.896 2.093 -47.749 1.00 62.62 105 GLU A CA 1
ATOM 844 C C . GLU A 1 105 ? 45.864 0.892 -48.718 1.00 62.62 105 GLU A C 1
ATOM 846 O O . GLU A 1 105 ? 46.816 0.683 -49.470 1.00 62.62 105 GLU A O 1
ATOM 851 N N . LYS A 1 106 ? 44.778 0.105 -48.769 1.00 56.44 106 LYS A N 1
ATOM 852 C CA . LYS A 1 106 ? 44.658 -1.064 -49.668 1.00 56.44 106 LYS A CA 1
ATOM 853 C C . LYS A 1 106 ? 43.922 -0.726 -50.967 1.00 56.44 106 LYS A C 1
ATOM 855 O O . LYS A 1 106 ? 42.758 -1.061 -51.169 1.00 56.44 106 LYS A O 1
ATOM 860 N N . TRP A 1 107 ? 44.665 -0.099 -51.869 1.00 51.34 107 TRP A N 1
ATOM 861 C CA . TRP A 1 107 ? 44.270 0.393 -53.193 1.00 51.34 107 TRP A CA 1
ATOM 862 C C . TRP A 1 107 ? 44.026 -0.720 -54.249 1.00 51.34 107 TRP A C 1
ATOM 864 O O . TRP A 1 107 ? 44.655 -0.701 -55.299 1.00 51.34 107 TRP A O 1
ATOM 874 N N . PHE A 1 108 ? 43.172 -1.729 -53.985 1.00 48.84 108 PHE A N 1
ATOM 875 C CA . PHE A 1 108 ? 42.848 -2.782 -54.984 1.00 48.84 108 PHE A CA 1
ATOM 876 C C . PHE A 1 108 ? 41.418 -3.398 -54.944 1.00 48.84 108 PHE A C 1
ATOM 878 O O . PHE A 1 108 ? 41.209 -4.460 -55.526 1.00 48.84 108 PHE A O 1
ATOM 885 N N . ALA A 1 109 ? 40.396 -2.794 -54.313 1.00 54.06 109 ALA A N 1
ATOM 886 C CA . ALA A 1 109 ? 39.085 -3.464 -54.131 1.00 54.06 109 ALA A CA 1
ATOM 887 C C . ALA A 1 109 ? 37.834 -2.551 -54.187 1.00 54.06 109 ALA A C 1
ATOM 889 O O . ALA A 1 109 ? 36.841 -2.813 -53.502 1.00 54.06 109 ALA A O 1
ATOM 890 N N . ASP A 1 110 ? 37.856 -1.497 -55.005 1.00 57.59 110 ASP A N 1
ATOM 891 C CA . ASP A 1 110 ? 36.918 -0.359 -54.933 1.00 57.59 110 ASP A CA 1
ATOM 892 C C . ASP A 1 110 ? 35.420 -0.715 -54.969 1.00 57.59 110 ASP A C 1
ATOM 894 O O . ASP A 1 110 ? 34.623 -0.100 -54.263 1.00 57.59 110 ASP A O 1
ATOM 898 N N . CYS A 1 111 ? 35.007 -1.740 -55.723 1.00 54.59 111 CYS A N 1
ATOM 899 C CA . CYS A 1 111 ? 33.593 -2.127 -55.797 1.00 54.59 111 CYS A CA 1
ATOM 900 C C . CYS A 1 111 ? 33.147 -2.994 -54.601 1.00 54.59 111 CYS A C 1
ATOM 902 O O . CYS A 1 111 ? 32.059 -2.803 -54.062 1.00 54.59 111 CYS A O 1
ATOM 904 N N . TYR A 1 112 ? 33.997 -3.912 -54.129 1.00 62.75 112 TYR A N 1
ATOM 905 C CA . TYR A 1 112 ? 33.658 -4.812 -53.019 1.00 62.75 112 TYR A CA 1
ATOM 906 C C . TYR A 1 112 ? 33.721 -4.099 -51.661 1.00 62.75 112 TYR A C 1
ATOM 908 O O . TYR A 1 112 ? 32.854 -4.293 -50.808 1.00 62.75 112 TYR A O 1
ATOM 916 N N . VAL A 1 113 ? 34.708 -3.222 -51.465 1.00 66.25 113 VAL A N 1
ATOM 917 C CA . VAL A 1 113 ? 34.874 -2.456 -50.219 1.00 66.25 113 VAL A CA 1
ATOM 918 C C . VAL A 1 113 ? 33.747 -1.438 -50.042 1.00 66.25 113 VAL A C 1
ATOM 920 O O . VAL A 1 113 ? 33.198 -1.318 -48.950 1.00 66.25 113 VAL A O 1
ATOM 923 N N . LEU A 1 114 ? 33.324 -0.765 -51.117 1.00 68.00 114 LEU A N 1
ATOM 924 C CA . LEU A 1 114 ? 32.196 0.165 -51.060 1.00 68.00 114 LEU A CA 1
ATOM 925 C C . LEU A 1 114 ? 30.883 -0.554 -50.710 1.00 68.00 114 LEU A C 1
ATOM 927 O O . LEU A 1 114 ? 30.147 -0.105 -49.834 1.00 68.00 114 LEU A O 1
ATOM 931 N N . VAL A 1 115 ? 30.609 -1.698 -51.344 1.00 72.50 115 VAL A N 1
ATOM 932 C CA . VAL A 1 115 ? 29.394 -2.489 -51.086 1.00 72.50 115 VAL A CA 1
ATOM 933 C C . VAL A 1 115 ? 29.376 -3.047 -49.661 1.00 72.50 115 VAL A C 1
ATOM 935 O O . VAL A 1 115 ? 28.344 -2.996 -48.993 1.00 72.50 115 VAL A O 1
ATOM 938 N N . THR A 1 116 ? 30.513 -3.530 -49.157 1.00 71.62 116 THR A N 1
ATOM 939 C CA . THR A 1 116 ? 30.622 -4.045 -47.782 1.00 71.62 116 THR A CA 1
ATOM 940 C C . THR A 1 116 ? 30.524 -2.942 -46.724 1.00 71.62 116 THR A C 1
ATOM 942 O O . THR A 1 116 ? 29.870 -3.153 -45.703 1.00 71.62 116 THR A O 1
ATOM 945 N N . LEU A 1 117 ? 31.067 -1.746 -46.974 1.00 75.25 117 LEU A N 1
ATOM 946 C CA . LEU A 1 117 ? 30.889 -0.577 -46.102 1.00 75.25 117 LEU A CA 1
ATOM 947 C C . LEU A 1 117 ? 29.434 -0.104 -46.053 1.00 75.25 117 LEU A C 1
ATOM 949 O O . LEU A 1 117 ? 28.927 0.193 -44.973 1.00 75.25 117 LEU A O 1
ATOM 953 N N . ILE A 1 118 ? 28.747 -0.073 -47.198 1.00 79.25 118 ILE A N 1
ATOM 954 C CA . ILE A 1 118 ? 27.321 0.275 -47.258 1.00 79.25 118 ILE A CA 1
ATOM 955 C C . ILE A 1 118 ? 26.494 -0.773 -46.506 1.00 79.25 118 ILE A C 1
ATOM 957 O O . ILE A 1 118 ? 25.645 -0.409 -45.696 1.00 79.25 118 ILE A O 1
ATOM 961 N N . ALA A 1 119 ? 26.766 -2.065 -46.708 1.00 75.62 119 ALA A N 1
ATOM 962 C CA . ALA A 1 119 ? 26.074 -3.138 -45.997 1.00 75.62 119 ALA A CA 1
ATOM 963 C C . ALA A 1 119 ? 26.281 -3.054 -44.474 1.00 75.62 119 ALA A C 1
ATOM 965 O O . ALA A 1 119 ? 25.321 -3.193 -43.716 1.00 75.62 119 ALA A O 1
ATOM 966 N N . LEU A 1 120 ? 27.506 -2.763 -44.022 1.00 80.38 120 LEU A N 1
ATOM 967 C CA . LEU A 1 120 ? 27.823 -2.563 -42.607 1.00 80.38 120 LEU A CA 1
ATOM 968 C C . LEU A 1 120 ? 27.107 -1.329 -42.038 1.00 80.38 120 LEU A C 1
ATOM 970 O O . LEU A 1 120 ? 26.511 -1.407 -40.965 1.00 80.38 120 LEU A O 1
ATOM 974 N N . ALA A 1 121 ? 27.108 -0.210 -42.766 1.00 79.38 121 ALA A N 1
ATOM 975 C CA . ALA A 1 121 ? 26.424 1.016 -42.362 1.00 79.38 121 ALA A CA 1
ATOM 976 C C . ALA A 1 121 ? 24.903 0.821 -42.256 1.00 79.38 121 ALA A C 1
ATOM 978 O O . ALA A 1 121 ? 24.284 1.305 -41.310 1.00 79.38 121 ALA A O 1
ATOM 979 N N . VAL A 1 122 ? 24.304 0.058 -43.176 1.00 84.00 122 VAL A N 1
ATOM 980 C CA . VAL A 1 122 ? 22.881 -0.310 -43.131 1.00 84.00 122 VAL A CA 1
ATOM 981 C C . VAL A 1 122 ? 22.582 -1.193 -41.917 1.00 84.00 122 VAL A C 1
ATOM 983 O O . VAL A 1 122 ? 21.613 -0.937 -41.206 1.00 84.00 122 VAL A O 1
ATOM 986 N N . LEU A 1 123 ? 23.428 -2.184 -41.619 1.00 79.75 123 LEU A N 1
ATOM 987 C CA . LEU A 1 123 ? 23.282 -3.049 -40.441 1.00 79.75 123 LEU A CA 1
ATOM 988 C C . LEU A 1 123 ? 23.385 -2.264 -39.126 1.00 79.75 123 LEU A C 1
ATOM 990 O O . LEU A 1 123 ? 22.564 -2.448 -38.228 1.00 79.75 123 LEU A O 1
ATOM 994 N N . ILE A 1 124 ? 24.349 -1.345 -39.034 1.00 82.19 124 ILE A N 1
ATOM 995 C CA . ILE A 1 124 ? 24.512 -0.443 -37.887 1.00 82.19 124 ILE A CA 1
ATOM 996 C C . ILE A 1 124 ? 23.297 0.482 -37.759 1.00 82.19 124 ILE A C 1
ATOM 998 O O . ILE A 1 124 ? 22.781 0.657 -36.656 1.00 82.19 124 ILE A O 1
ATOM 1002 N N . GLY A 1 125 ? 22.791 1.017 -38.873 1.00 84.31 125 GLY A N 1
ATOM 1003 C CA . GLY A 1 125 ? 21.577 1.833 -38.906 1.00 84.31 125 GLY A CA 1
ATOM 1004 C C . GLY A 1 125 ? 20.347 1.078 -38.397 1.00 84.31 125 GLY A C 1
ATOM 1005 O O . GLY A 1 125 ? 19.609 1.598 -37.564 1.00 84.31 125 GLY A O 1
ATOM 1006 N N . ILE A 1 126 ? 20.162 -0.178 -38.813 1.00 85.56 126 ILE A N 1
ATOM 1007 C CA . ILE A 1 126 ? 19.072 -1.042 -38.334 1.00 85.56 126 ILE A CA 1
ATOM 1008 C C . ILE A 1 126 ? 19.227 -1.339 -36.833 1.00 85.56 126 ILE A C 1
ATOM 1010 O O . ILE A 1 126 ? 18.251 -1.256 -36.084 1.00 85.56 126 ILE A O 1
ATOM 1014 N N . CYS A 1 127 ? 20.440 -1.629 -36.356 1.00 77.19 127 CYS A N 1
ATOM 1015 C CA . CYS A 1 127 ? 20.710 -1.815 -34.925 1.00 77.19 127 CYS A CA 1
ATOM 1016 C C . CYS A 1 127 ? 20.421 -0.548 -34.106 1.00 77.19 127 CYS A C 1
ATOM 1018 O O . CYS A 1 127 ? 19.795 -0.622 -33.051 1.00 77.19 127 CYS A O 1
ATOM 1020 N N . LEU A 1 128 ? 20.810 0.627 -34.602 1.00 82.31 128 LEU A N 1
ATOM 1021 C CA . LEU A 1 128 ? 20.517 1.903 -33.948 1.00 82.31 128 LEU A CA 1
ATOM 1022 C C . LEU A 1 128 ? 19.015 2.188 -33.927 1.00 82.31 128 LEU A C 1
ATOM 1024 O O . LEU A 1 128 ? 18.476 2.528 -32.877 1.00 82.31 128 LEU A O 1
ATOM 1028 N N . CYS A 1 129 ? 18.314 1.990 -35.045 1.00 84.56 129 CYS A N 1
ATOM 1029 C CA . CYS A 1 129 ? 16.864 2.164 -35.114 1.00 84.56 129 CYS A CA 1
ATOM 1030 C C . CYS A 1 129 ? 16.121 1.217 -34.165 1.00 84.56 129 CYS A C 1
ATOM 1032 O O . CYS A 1 129 ? 15.197 1.649 -33.474 1.00 84.56 129 CYS A O 1
ATOM 1034 N N . THR A 1 130 ? 16.525 -0.054 -34.087 1.00 82.19 130 THR A N 1
ATOM 1035 C CA . THR A 1 130 ? 15.902 -1.015 -33.164 1.00 82.19 130 THR A CA 1
ATOM 1036 C C . THR A 1 130 ? 16.185 -0.657 -31.709 1.00 82.19 130 THR A C 1
ATOM 1038 O O . THR A 1 130 ? 15.253 -0.639 -30.903 1.00 82.19 130 THR A O 1
ATOM 1041 N N . TYR A 1 131 ? 17.418 -0.274 -31.369 1.00 85.00 131 TYR A N 1
ATOM 1042 C CA . TYR A 1 131 ? 17.765 0.200 -30.030 1.00 85.00 131 TYR A CA 1
ATOM 1043 C C . TYR A 1 131 ? 16.933 1.426 -29.633 1.00 85.00 131 TYR A C 1
ATOM 1045 O O . TYR A 1 131 ? 16.260 1.401 -28.602 1.00 85.00 131 TYR A O 1
ATOM 1053 N N . ILE A 1 132 ? 16.887 2.449 -30.491 1.00 82.19 132 ILE A N 1
ATOM 1054 C CA . ILE A 1 132 ? 16.108 3.676 -30.279 1.00 82.19 132 ILE A CA 1
ATOM 1055 C C . ILE A 1 132 ? 14.622 3.350 -30.081 1.00 82.19 132 ILE A C 1
ATOM 1057 O O . ILE A 1 132 ? 14.000 3.845 -29.142 1.00 82.19 132 ILE A O 1
ATOM 1061 N N . TYR A 1 133 ? 14.053 2.466 -30.903 1.00 87.50 133 TYR A N 1
ATOM 1062 C CA . TYR A 1 133 ? 12.670 2.019 -30.743 1.00 87.50 133 TYR A CA 1
ATOM 1063 C C . TYR A 1 133 ? 12.436 1.324 -29.392 1.00 87.50 133 TYR A C 1
ATOM 1065 O O . TYR A 1 133 ? 11.472 1.640 -28.691 1.00 87.50 133 TYR A O 1
ATOM 1073 N N . THR A 1 134 ? 13.322 0.408 -28.981 1.00 78.31 134 THR A N 1
ATOM 1074 C CA . THR A 1 134 ? 13.191 -0.270 -27.679 1.00 78.31 134 THR A CA 1
ATOM 1075 C C . THR A 1 134 ? 13.344 0.683 -26.496 1.00 78.31 134 THR A C 1
ATOM 1077 O O . THR A 1 134 ? 12.632 0.535 -25.500 1.00 78.31 134 THR A O 1
ATOM 1080 N N . PHE A 1 135 ? 14.213 1.686 -26.620 1.00 84.94 135 PHE A N 1
ATOM 1081 C CA . PHE A 1 135 ? 14.391 2.745 -25.637 1.00 84.94 135 PHE A CA 1
ATOM 1082 C C . PHE A 1 135 ? 13.105 3.561 -25.481 1.00 84.94 135 PHE A C 1
ATOM 1084 O O . PHE A 1 135 ? 12.548 3.620 -24.386 1.00 84.94 135 PHE A O 1
ATOM 1091 N N . PHE A 1 136 ? 12.558 4.097 -26.577 1.00 81.12 136 PHE A N 1
ATOM 1092 C CA . PHE A 1 136 ? 11.319 4.876 -26.521 1.00 81.12 136 PHE A CA 1
ATOM 1093 C C . PHE A 1 136 ? 10.121 4.049 -26.048 1.00 81.12 136 PHE A C 1
ATOM 1095 O O . PHE A 1 136 ? 9.291 4.562 -25.300 1.00 81.12 136 PHE A O 1
ATOM 1102 N N . LYS A 1 137 ? 10.051 2.755 -26.386 1.00 79.50 137 LYS A N 1
ATOM 1103 C CA . LYS A 1 137 ? 9.028 1.843 -25.854 1.00 79.50 137 LYS A CA 1
ATOM 1104 C C . LYS A 1 137 ? 9.121 1.701 -24.331 1.00 79.50 137 LYS A C 1
ATOM 1106 O O . LYS A 1 137 ? 8.093 1.746 -23.659 1.00 79.50 137 LYS A O 1
ATOM 1111 N N . LYS A 1 138 ? 10.330 1.549 -23.778 1.00 74.38 138 LYS A N 1
ATOM 1112 C CA . LYS A 1 138 ? 10.551 1.497 -22.321 1.00 74.38 138 LYS A CA 1
ATOM 1113 C C . LYS A 1 138 ? 10.225 2.826 -21.643 1.00 74.38 138 LYS A C 1
ATOM 1115 O O . LYS A 1 138 ? 9.577 2.816 -20.603 1.00 74.38 138 LYS A O 1
ATOM 1120 N N . VAL A 1 139 ? 10.627 3.949 -22.237 1.00 74.56 139 VAL A N 1
ATOM 1121 C CA . VAL A 1 139 ? 10.327 5.293 -21.721 1.00 74.56 139 VAL A CA 1
ATOM 1122 C C . VAL A 1 139 ? 8.818 5.542 -21.700 1.00 74.56 139 VAL A C 1
ATOM 1124 O O . VAL A 1 139 ? 8.284 5.952 -20.674 1.00 74.56 139 VAL A O 1
ATOM 1127 N N . TYR A 1 140 ? 8.111 5.221 -22.787 1.00 76.19 140 TYR A N 1
ATOM 1128 C CA . TYR A 1 140 ? 6.653 5.331 -22.849 1.00 76.19 140 TYR A CA 1
ATOM 1129 C C . TYR A 1 140 ? 5.974 4.456 -21.789 1.00 76.19 140 TYR A C 1
ATOM 1131 O O . TYR A 1 140 ? 5.094 4.934 -21.078 1.00 76.19 140 TYR A O 1
ATOM 1139 N N . ALA A 1 141 ? 6.421 3.204 -21.635 1.00 70.56 141 ALA A N 1
ATOM 1140 C CA . ALA A 1 141 ? 5.910 2.308 -20.604 1.00 70.56 141 ALA A CA 1
ATOM 1141 C C . ALA A 1 141 ? 6.144 2.870 -19.193 1.00 70.56 141 ALA A C 1
ATOM 1143 O O . ALA A 1 141 ? 5.214 2.894 -18.405 1.00 70.56 141 ALA A O 1
ATOM 1144 N N . LEU A 1 142 ? 7.332 3.391 -18.880 1.00 68.12 142 LEU A N 1
ATOM 1145 C CA . LEU A 1 142 ? 7.617 3.978 -17.566 1.00 68.12 142 LEU A CA 1
ATOM 1146 C C . LEU A 1 142 ? 6.763 5.213 -17.260 1.00 68.12 142 LEU A C 1
ATOM 1148 O O . LEU A 1 142 ? 6.284 5.346 -16.137 1.00 68.12 142 LEU A O 1
ATOM 1152 N N . ILE A 1 143 ? 6.567 6.101 -18.237 1.00 68.94 143 ILE A N 1
ATOM 1153 C CA . ILE A 1 143 ? 5.788 7.336 -18.059 1.00 68.94 143 ILE A CA 1
ATOM 1154 C C . ILE A 1 143 ? 4.300 7.011 -17.880 1.00 68.94 143 ILE A C 1
ATOM 1156 O O . ILE A 1 143 ? 3.664 7.512 -16.958 1.00 68.94 143 ILE A O 1
ATOM 1160 N N . ILE A 1 144 ? 3.750 6.146 -18.733 1.00 66.94 144 ILE A N 1
ATOM 1161 C CA . ILE A 1 144 ? 2.319 5.821 -18.747 1.00 66.94 144 ILE A CA 1
ATOM 1162 C C . ILE A 1 144 ? 1.959 4.855 -17.607 1.00 66.94 144 ILE A C 1
ATOM 1164 O O . ILE A 1 144 ? 0.956 5.062 -16.928 1.00 66.94 144 ILE A O 1
ATOM 1168 N N . ASP A 1 145 ? 2.767 3.818 -17.362 1.00 61.38 145 ASP A N 1
ATOM 1169 C CA . ASP A 1 145 ? 2.457 2.773 -16.380 1.00 61.38 145 ASP A CA 1
ATOM 1170 C C . ASP A 1 145 ? 2.579 3.291 -14.947 1.00 61.38 145 ASP A C 1
ATOM 1172 O O . ASP A 1 145 ? 1.713 2.982 -14.132 1.00 61.38 145 ASP A O 1
ATOM 1176 N N . LYS A 1 146 ? 3.563 4.155 -14.633 1.00 56.81 146 LYS A N 1
ATOM 1177 C CA . LYS A 1 146 ? 3.652 4.781 -13.301 1.00 56.81 146 LYS A CA 1
ATOM 1178 C C . LYS A 1 146 ? 2.495 5.725 -13.021 1.00 56.81 146 LYS A C 1
ATOM 1180 O O . LYS A 1 146 ? 1.963 5.687 -11.914 1.00 56.81 146 LYS A O 1
ATOM 1185 N N . ASP A 1 147 ? 2.090 6.552 -13.983 1.00 54.38 147 ASP A N 1
ATOM 1186 C CA . ASP A 1 147 ? 0.957 7.454 -13.771 1.00 54.38 147 ASP A CA 1
ATOM 1187 C C . ASP A 1 147 ? -0.357 6.678 -13.662 1.00 54.38 147 ASP A C 1
ATOM 1189 O O . ASP A 1 147 ? -1.167 6.976 -12.785 1.00 54.38 147 ASP A O 1
ATOM 1193 N N . ILE A 1 148 ? -0.561 5.632 -14.472 1.00 55.09 148 ILE A N 1
ATOM 1194 C CA . ILE A 1 148 ? -1.769 4.801 -14.406 1.00 55.09 148 ILE A CA 1
ATOM 1195 C C . ILE A 1 148 ? -1.802 3.969 -13.124 1.00 55.09 148 ILE A C 1
ATOM 1197 O O . ILE A 1 148 ? -2.821 4.008 -12.443 1.00 55.09 148 ILE A O 1
ATOM 1201 N N . THR A 1 149 ? -0.737 3.253 -12.745 1.00 53.19 149 THR A N 1
ATOM 1202 C CA . THR A 1 149 ? -0.724 2.454 -11.501 1.00 53.19 149 THR A CA 1
ATOM 1203 C C . THR A 1 149 ? -0.841 3.331 -10.265 1.00 53.19 149 THR A C 1
ATOM 1205 O O . THR A 1 149 ? -1.630 3.016 -9.375 1.00 53.19 149 THR A O 1
ATOM 1208 N N . LYS A 1 150 ? -0.135 4.466 -10.213 1.00 49.56 150 LYS A N 1
ATOM 1209 C CA . LYS A 1 150 ? -0.215 5.392 -9.080 1.00 49.56 150 LYS A CA 1
ATOM 1210 C C . LYS A 1 150 ? -1.600 6.033 -8.999 1.00 49.56 150 LYS A C 1
ATOM 1212 O O . LYS A 1 150 ? -2.223 5.993 -7.942 1.00 49.56 150 LYS A O 1
ATOM 1217 N N . LYS A 1 151 ? -2.147 6.533 -10.112 1.00 44.97 151 LYS A N 1
ATOM 1218 C CA . LYS A 1 151 ? -3.506 7.095 -10.157 1.00 44.97 151 LYS A CA 1
ATOM 1219 C C . LYS A 1 151 ? -4.570 6.046 -9.826 1.00 44.97 151 LYS A C 1
ATOM 1221 O O . LYS A 1 151 ? -5.436 6.338 -9.016 1.00 44.97 151 LYS A O 1
ATOM 1226 N N . ASN A 1 152 ? -4.494 4.819 -10.349 1.00 46.78 152 ASN A N 1
ATOM 1227 C CA . ASN A 1 152 ? -5.445 3.756 -9.988 1.00 46.78 152 ASN A CA 1
ATOM 1228 C C . ASN A 1 152 ? -5.351 3.367 -8.508 1.00 46.78 152 ASN A C 1
ATOM 1230 O O . ASN A 1 152 ? -6.387 3.132 -7.889 1.00 46.78 152 ASN A O 1
ATOM 1234 N N . LYS A 1 153 ? -4.141 3.337 -7.933 1.00 47.47 153 LYS A N 1
ATOM 1235 C CA . LYS A 1 153 ? -3.923 3.030 -6.513 1.00 47.47 153 LYS A CA 1
ATOM 1236 C C . LYS A 1 153 ? -4.608 4.053 -5.601 1.00 47.47 153 LYS A C 1
ATOM 1238 O O . LYS A 1 153 ? -5.305 3.655 -4.677 1.00 47.47 153 LYS A O 1
ATOM 1243 N N . TYR A 1 154 ? -4.489 5.352 -5.892 1.00 46.00 154 TYR A N 1
ATOM 1244 C CA . TYR A 1 154 ? -5.120 6.404 -5.077 1.00 46.00 154 TYR A CA 1
ATOM 1245 C C . TYR A 1 154 ? -6.605 6.645 -5.400 1.00 46.00 154 TYR A C 1
ATOM 1247 O O . TYR A 1 154 ? -7.352 7.069 -4.523 1.00 46.00 154 TYR A O 1
ATOM 1255 N N . VAL A 1 155 ? -7.061 6.365 -6.627 1.00 43.78 155 VAL A N 1
ATOM 1256 C CA . VAL A 1 155 ? -8.457 6.602 -7.050 1.00 43.78 155 VAL A CA 1
ATOM 1257 C C . VAL A 1 155 ? -9.403 5.465 -6.633 1.00 43.78 155 VAL A C 1
ATOM 1259 O O . VAL A 1 155 ? -10.589 5.719 -6.441 1.00 43.78 155 VAL A O 1
ATOM 1262 N N . ASN A 1 156 ? -8.908 4.237 -6.425 1.00 50.69 156 ASN A N 1
ATOM 1263 C CA . ASN A 1 156 ? -9.740 3.074 -6.065 1.00 50.69 156 ASN A CA 1
ATOM 1264 C C . ASN A 1 156 ? -9.582 2.571 -4.618 1.00 50.69 156 ASN A C 1
ATOM 1266 O O . ASN A 1 156 ? -10.129 1.519 -4.276 1.00 50.69 156 ASN A O 1
ATOM 1270 N N . MET A 1 157 ? -8.889 3.298 -3.736 1.00 60.28 157 MET A N 1
ATOM 1271 C CA . MET A 1 157 ? -8.815 2.932 -2.317 1.00 60.28 157 MET A CA 1
ATOM 1272 C C . MET A 1 157 ? -10.160 3.183 -1.624 1.00 60.28 157 MET A C 1
ATOM 1274 O O . MET A 1 157 ? -10.416 4.230 -1.030 1.00 60.28 157 MET A O 1
ATOM 1278 N N . ARG A 1 158 ? -11.041 2.181 -1.680 1.00 77.38 158 ARG A N 1
ATOM 1279 C CA . ARG A 1 158 ? -12.245 2.131 -0.851 1.00 77.38 158 ARG A CA 1
ATOM 1280 C C . ARG A 1 158 ? -11.812 2.208 0.611 1.00 77.38 158 ARG A C 1
ATOM 1282 O O . ARG A 1 158 ? -11.040 1.370 1.070 1.00 77.38 158 ARG A O 1
ATOM 1289 N N . LYS A 1 159 ? -12.304 3.214 1.332 1.00 83.31 159 LYS A N 1
ATOM 1290 C CA . LYS A 1 159 ? -11.991 3.415 2.749 1.00 83.31 159 LYS A CA 1
ATOM 1291 C C . LYS A 1 159 ? -12.590 2.285 3.587 1.00 83.31 159 LYS A C 1
ATOM 1293 O O . LYS A 1 159 ? -13.772 1.969 3.447 1.00 83.31 159 LYS A O 1
ATOM 1298 N N . ILE A 1 160 ? -11.775 1.683 4.448 1.00 89.31 160 ILE A N 1
ATOM 1299 C CA . ILE A 1 160 ? -12.227 0.690 5.426 1.00 89.31 160 ILE A CA 1
ATOM 1300 C C . ILE A 1 160 ? -12.662 1.406 6.704 1.00 89.31 160 ILE A C 1
ATOM 1302 O O . ILE A 1 160 ? -11.983 2.313 7.186 1.00 89.31 160 ILE A O 1
ATOM 1306 N N . GLU A 1 161 ? -13.797 0.991 7.257 1.00 90.81 161 GLU A N 1
ATOM 1307 C CA . GLU A 1 161 ? -14.285 1.447 8.550 1.00 90.81 161 GLU A CA 1
ATOM 1308 C C . GLU A 1 161 ? -13.782 0.513 9.651 1.00 90.81 161 GLU A C 1
ATOM 1310 O O . GLU A 1 161 ? -14.015 -0.697 9.637 1.00 90.81 161 GLU A O 1
ATOM 1315 N N . ILE A 1 162 ? -13.077 1.093 10.617 1.00 92.38 162 ILE A N 1
ATOM 1316 C CA . ILE A 1 162 ? -12.556 0.377 11.780 1.00 92.38 162 ILE A CA 1
ATOM 1317 C C . ILE A 1 162 ? -13.703 0.110 12.767 1.00 92.38 162 ILE A C 1
ATOM 1319 O O . ILE A 1 162 ? -14.640 0.901 12.860 1.00 92.38 162 ILE A O 1
ATOM 1323 N N . ASN A 1 163 ? -13.635 -1.000 13.507 1.00 92.94 163 ASN A N 1
ATOM 1324 C CA . ASN A 1 163 ? -14.660 -1.474 14.446 1.00 92.94 163 ASN A CA 1
ATOM 1325 C C . ASN A 1 163 ? -16.014 -1.788 13.797 1.00 92.94 163 ASN A C 1
ATOM 1327 O O . ASN A 1 163 ? -17.050 -1.815 14.463 1.00 92.94 163 ASN A O 1
ATOM 1331 N N . ARG A 1 164 ? -16.011 -2.069 12.492 1.00 96.12 164 ARG A N 1
ATOM 1332 C CA . ARG A 1 164 ? -17.193 -2.504 11.751 1.00 96.12 164 ARG A CA 1
ATOM 1333 C C . ARG A 1 164 ? -17.095 -3.956 11.314 1.00 96.12 164 ARG A C 1
ATOM 1335 O O . ARG A 1 164 ? -16.007 -4.516 11.150 1.00 96.12 164 ARG A O 1
ATOM 1342 N N . LYS A 1 165 ? -18.262 -4.566 11.110 1.00 96.50 165 LYS A N 1
ATOM 1343 C CA . LYS A 1 165 ? -18.380 -5.947 10.656 1.00 96.50 165 LYS A CA 1
ATOM 1344 C C . LYS A 1 165 ? -18.360 -6.002 9.134 1.00 96.50 165 LYS A C 1
ATOM 1346 O O . LYS A 1 165 ? -19.018 -5.224 8.455 1.00 96.50 165 LYS A O 1
ATOM 1351 N N . TYR A 1 166 ? -17.625 -6.966 8.606 1.00 96.75 166 TYR A N 1
ATOM 1352 C CA . TYR A 1 166 ? -17.516 -7.241 7.186 1.00 96.75 166 TYR A CA 1
ATOM 1353 C C . TYR A 1 166 ? -17.883 -8.694 6.903 1.00 96.75 166 TYR A C 1
ATOM 1355 O O . TYR A 1 166 ? -17.522 -9.605 7.652 1.00 96.75 166 TYR A O 1
ATOM 1363 N N . LYS A 1 167 ? -18.575 -8.930 5.793 1.00 96.38 167 LYS A N 1
ATOM 1364 C CA . LYS A 1 167 ? -18.887 -10.261 5.280 1.00 96.38 167 LYS A CA 1
ATOM 1365 C C . LYS A 1 167 ? -17.965 -10.593 4.118 1.00 96.38 167 LYS A C 1
ATOM 1367 O O . LYS A 1 167 ? -17.912 -9.880 3.115 1.00 96.38 167 LYS A O 1
ATOM 1372 N N . HIS A 1 168 ? -17.251 -11.702 4.243 1.00 95.75 168 HIS A N 1
ATOM 1373 C CA . HIS A 1 168 ? -16.497 -12.259 3.133 1.00 95.75 168 HIS A CA 1
ATOM 1374 C C . HIS A 1 168 ? -17.450 -12.917 2.131 1.00 95.75 168 HIS A C 1
ATOM 1376 O O . HIS A 1 168 ? -18.430 -13.541 2.540 1.00 95.75 168 HIS A O 1
ATOM 1382 N N . PHE A 1 169 ? -17.132 -12.875 0.837 1.00 94.12 169 PHE A N 1
ATOM 1383 C CA . PHE A 1 169 ? -17.986 -13.448 -0.215 1.00 94.12 169 PHE A CA 1
ATOM 1384 C C . PHE A 1 169 ? -18.297 -14.946 -0.030 1.00 94.12 169 PHE A C 1
ATOM 1386 O O . PHE A 1 169 ? -19.317 -15.436 -0.501 1.00 94.12 169 PHE A O 1
ATOM 1393 N N . LYS A 1 170 ? -17.449 -15.672 0.714 1.00 91.69 170 LYS A N 1
ATOM 1394 C CA . LYS A 1 170 ? -17.684 -17.077 1.109 1.00 91.69 170 LYS A CA 1
ATOM 1395 C C . LYS A 1 170 ? -18.671 -17.260 2.275 1.00 91.69 170 LYS A C 1
ATOM 1397 O O . LYS A 1 170 ? -18.852 -18.377 2.739 1.00 91.69 170 LYS A O 1
ATOM 1402 N N . GLY A 1 171 ? -19.268 -16.189 2.792 1.00 91.69 171 GLY A N 1
ATOM 1403 C CA . GLY A 1 171 ? -20.322 -16.224 3.810 1.00 91.69 171 GLY A CA 1
ATOM 1404 C C . GLY A 1 171 ? -19.883 -15.863 5.231 1.00 91.69 171 GLY A C 1
ATOM 1405 O O . GLY A 1 171 ? -20.702 -15.347 5.991 1.00 91.69 171 GLY A O 1
ATOM 1406 N N . ASN A 1 172 ? -18.612 -16.067 5.584 1.00 95.69 172 ASN A N 1
ATOM 1407 C CA . ASN A 1 172 ? -18.105 -15.798 6.934 1.00 95.69 172 ASN A CA 1
ATOM 1408 C C . ASN A 1 172 ? -18.070 -14.301 7.276 1.00 95.69 172 ASN A C 1
ATOM 1410 O O . ASN A 1 172 ? -17.800 -13.459 6.416 1.00 95.69 172 ASN A O 1
ATOM 1414 N N . LYS A 1 173 ? -18.302 -13.987 8.555 1.00 96.69 173 LYS A N 1
ATOM 1415 C CA . LYS A 1 173 ? -18.301 -12.623 9.098 1.00 96.69 173 LYS A CA 1
ATOM 1416 C C . LYS A 1 173 ? -17.025 -12.347 9.891 1.00 96.69 173 LYS A C 1
ATOM 1418 O O . LYS A 1 173 ? -16.515 -13.230 10.582 1.00 96.69 173 LYS A O 1
ATOM 1423 N N . TYR A 1 174 ? -16.555 -11.112 9.811 1.00 97.50 174 TYR A N 1
ATOM 1424 C CA . TYR A 1 174 ? -15.326 -10.639 10.432 1.00 97.50 174 TYR A CA 1
ATOM 1425 C C . TYR A 1 174 ? -15.519 -9.236 11.017 1.00 97.50 174 TYR A C 1
ATOM 1427 O O . TYR A 1 174 ? -16.359 -8.488 10.530 1.00 97.50 174 TYR A O 1
ATOM 1435 N N . LEU A 1 175 ? -14.746 -8.867 12.033 1.00 96.44 175 LEU A N 1
ATOM 1436 C CA . LEU A 1 175 ? -14.669 -7.517 12.598 1.00 96.44 175 LEU A CA 1
ATOM 1437 C C . LEU A 1 175 ? -13.320 -6.904 12.224 1.00 96.44 175 LEU A C 1
ATOM 1439 O O . LEU A 1 175 ? -12.287 -7.504 12.510 1.00 96.44 175 LEU A O 1
ATOM 1443 N N . VAL A 1 176 ? -13.305 -5.727 11.600 1.00 96.44 176 VAL A N 1
ATOM 1444 C CA . VAL A 1 176 ? -12.045 -5.015 11.334 1.00 96.44 176 VAL A CA 1
ATOM 1445 C C . VAL A 1 176 ? -11.600 -4.293 12.600 1.00 96.44 176 VAL A C 1
ATOM 1447 O O . VAL A 1 176 ? -12.344 -3.472 13.131 1.00 96.44 176 VAL A O 1
ATOM 1450 N N . LEU A 1 177 ? -10.385 -4.585 13.064 1.00 94.44 177 LEU A N 1
ATOM 1451 C CA . LEU A 1 177 ? -9.816 -4.028 14.293 1.00 94.44 177 LEU A CA 1
ATOM 1452 C C . LEU A 1 177 ? -8.992 -2.770 14.025 1.00 94.44 177 LEU A C 1
ATOM 1454 O O . LEU A 1 177 ? -9.110 -1.793 14.755 1.00 94.44 177 LEU A O 1
ATOM 1458 N N . CYS A 1 178 ? -8.162 -2.788 12.982 1.00 92.38 178 CYS A N 1
ATOM 1459 C CA . CYS A 1 178 ? -7.375 -1.639 12.545 1.00 92.38 178 CYS A CA 1
ATOM 1460 C C . CYS A 1 178 ? -6.795 -1.863 11.140 1.00 92.38 178 CYS A C 1
ATOM 1462 O O . CYS A 1 178 ? -6.842 -2.966 10.586 1.00 92.38 178 CYS A O 1
ATOM 1464 N N . VAL A 1 179 ? -6.236 -0.796 10.573 1.00 92.75 179 VAL A N 1
ATOM 1465 C CA . VAL A 1 179 ? -5.314 -0.870 9.437 1.00 92.75 179 VAL A CA 1
ATOM 1466 C C . VAL A 1 179 ? -3.913 -0.675 10.006 1.00 92.75 179 VAL A C 1
ATOM 1468 O O . VAL A 1 179 ? -3.672 0.302 10.709 1.00 92.75 179 VAL A O 1
ATOM 1471 N N . ALA A 1 180 ? -3.030 -1.633 9.753 1.00 89.12 180 ALA A N 1
ATOM 1472 C CA . ALA A 1 180 ? -1.644 -1.624 10.190 1.00 89.12 180 ALA A CA 1
ATOM 1473 C C . ALA A 1 180 ? -0.724 -1.329 9.003 1.00 89.12 180 ALA A C 1
ATOM 1475 O O . ALA A 1 180 ? -1.045 -1.660 7.860 1.00 89.12 180 ALA A O 1
ATOM 1476 N N . GLU A 1 181 ? 0.429 -0.739 9.284 1.00 86.06 181 GLU A N 1
ATOM 1477 C CA . GLU A 1 181 ? 1.481 -0.508 8.302 1.00 86.06 181 GLU A CA 1
ATOM 1478 C C . GLU A 1 181 ? 2.634 -1.477 8.549 1.00 86.06 181 GLU A C 1
ATOM 1480 O O . GLU A 1 181 ? 3.050 -1.697 9.689 1.00 86.06 181 GLU A O 1
ATOM 1485 N N . HIS A 1 182 ? 3.125 -2.098 7.482 1.00 83.19 182 HIS A N 1
ATOM 1486 C CA . HIS A 1 182 ? 4.264 -2.995 7.554 1.00 83.19 182 HIS A CA 1
ATOM 1487 C C . HIS A 1 182 ? 5.554 -2.185 7.703 1.00 83.19 182 HIS A C 1
ATOM 1489 O O . HIS A 1 182 ? 5.973 -1.506 6.770 1.00 83.19 182 HIS A O 1
ATOM 1495 N N . SER A 1 183 ? 6.211 -2.287 8.860 1.00 77.31 183 SER A N 1
ATOM 1496 C CA . SER A 1 183 ? 7.328 -1.414 9.252 1.00 77.31 183 SER A CA 1
ATOM 1497 C C . SER A 1 183 ? 8.533 -1.424 8.307 1.00 77.31 183 SER A C 1
ATOM 1499 O O . SER A 1 183 ? 9.284 -0.457 8.271 1.00 77.31 183 SER A O 1
ATOM 1501 N N . GLU A 1 184 ? 8.754 -2.511 7.563 1.00 60.75 184 GLU A N 1
ATOM 1502 C CA . GLU A 1 184 ? 9.899 -2.620 6.646 1.00 60.75 184 GLU A CA 1
ATOM 1503 C C . GLU A 1 184 ? 9.590 -2.146 5.222 1.00 60.75 184 GLU A C 1
ATOM 1505 O O . GLU A 1 184 ? 10.504 -1.796 4.480 1.00 60.75 184 GLU A O 1
ATOM 1510 N N . THR A 1 185 ? 8.317 -2.164 4.815 1.00 75.62 185 THR A N 1
ATOM 1511 C CA . THR A 1 185 ? 7.920 -1.946 3.410 1.00 75.62 185 THR A CA 1
ATOM 1512 C C . THR A 1 185 ? 6.941 -0.790 3.222 1.00 75.62 185 THR A C 1
ATOM 1514 O O . THR A 1 185 ? 6.701 -0.394 2.084 1.00 75.62 185 THR A O 1
ATOM 1517 N N . GLY A 1 186 ? 6.352 -0.264 4.300 1.00 75.94 186 GLY A N 1
ATOM 1518 C CA . GLY A 1 186 ? 5.294 0.752 4.258 1.00 75.94 186 GLY A CA 1
ATOM 1519 C C . GLY A 1 186 ? 3.970 0.242 3.674 1.00 75.94 186 GLY A C 1
ATOM 1520 O O . GLY A 1 186 ? 3.056 1.016 3.392 1.00 75.94 186 GLY A O 1
ATOM 1521 N N . GLU A 1 187 ? 3.841 -1.064 3.429 1.00 77.62 187 GLU A N 1
ATOM 1522 C CA . GLU A 1 187 ? 2.623 -1.633 2.859 1.00 77.62 187 GLU A CA 1
ATOM 1523 C C . GLU A 1 187 ? 1.492 -1.658 3.890 1.00 77.62 187 GLU A C 1
ATOM 1525 O O . GLU A 1 187 ? 1.684 -2.042 5.043 1.00 77.62 187 GLU A O 1
ATOM 1530 N N . GLN A 1 188 ? 0.282 -1.293 3.467 1.00 86.75 188 GLN A N 1
ATOM 1531 C CA . GLN A 1 188 ? -0.884 -1.313 4.345 1.00 86.75 188 GLN A CA 1
ATOM 1532 C C . GLN A 1 188 ? -1.51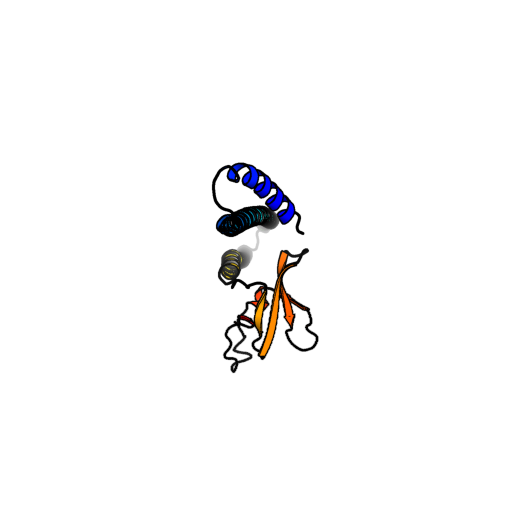9 -2.701 4.409 1.00 86.75 188 GLN A C 1
ATOM 1534 O O . GLN A 1 188 ? -1.743 -3.368 3.394 1.00 86.75 188 GLN A O 1
ATOM 1539 N N . TYR A 1 189 ? -1.899 -3.099 5.617 1.00 91.62 189 TYR A N 1
ATOM 1540 C CA . TYR A 1 189 ? -2.573 -4.350 5.919 1.00 91.62 189 TYR A CA 1
ATOM 1541 C C . TYR A 1 189 ? -3.816 -4.099 6.765 1.00 91.62 189 TYR A C 1
ATOM 1543 O O . TYR A 1 189 ? -3.867 -3.207 7.604 1.00 91.62 189 TYR A O 1
ATOM 1551 N N . VAL A 1 190 ? -4.833 -4.928 6.578 1.00 95.00 190 VAL A N 1
ATOM 1552 C CA . VAL A 1 190 ? -6.046 -4.923 7.395 1.00 95.00 190 VAL A CA 1
ATOM 1553 C C . VAL A 1 190 ? -5.911 -6.009 8.442 1.00 95.00 190 VAL A C 1
ATOM 1555 O O . VAL A 1 190 ? -5.706 -7.176 8.095 1.00 95.00 190 VAL A O 1
ATOM 1558 N N . VAL A 1 191 ? -6.054 -5.627 9.708 1.00 96.19 191 VAL A N 1
ATOM 1559 C CA . VAL A 1 191 ? -6.118 -6.549 10.840 1.00 96.19 191 VAL A CA 1
ATOM 1560 C C . VAL A 1 191 ? -7.583 -6.756 11.197 1.00 96.19 191 VAL A C 1
ATOM 1562 O O . VAL A 1 191 ? -8.314 -5.803 11.482 1.00 96.19 191 VAL A O 1
ATOM 1565 N N . TYR A 1 192 ? -8.038 -8.003 11.152 1.00 97.00 192 TYR A N 1
ATOM 1566 C CA . TYR A 1 192 ? -9.444 -8.345 11.337 1.00 97.00 192 TYR A CA 1
ATOM 1567 C C . TYR A 1 192 ? -9.612 -9.663 12.088 1.00 97.00 192 TYR A C 1
ATOM 1569 O O . TYR A 1 192 ? -8.799 -10.578 11.979 1.00 97.00 192 TYR A O 1
ATOM 1577 N N . GLN A 1 193 ? -10.694 -9.766 12.849 1.00 96.88 193 GLN A N 1
ATOM 1578 C CA . GLN A 1 193 ? -11.025 -10.916 13.675 1.00 96.88 193 GLN A CA 1
ATOM 1579 C C . GLN A 1 193 ? -12.173 -11.710 13.053 1.00 96.88 193 GLN A C 1
ATOM 1581 O O . GLN A 1 193 ? -13.166 -11.129 12.617 1.00 96.88 193 GLN A O 1
ATOM 1586 N N . ALA A 1 194 ? -12.074 -13.036 13.021 1.00 96.69 194 ALA A N 1
ATOM 1587 C CA . ALA A 1 194 ? -13.211 -13.892 12.694 1.00 96.69 194 ALA A CA 1
ATOM 1588 C C . ALA A 1 194 ? -14.307 -13.770 13.757 1.00 96.69 194 ALA A C 1
ATOM 1590 O O . ALA A 1 194 ? -14.028 -13.791 14.948 1.00 96.69 194 ALA A O 1
ATOM 1591 N N . LEU A 1 195 ? -15.566 -13.706 13.326 1.00 95.06 195 LEU A N 1
ATOM 1592 C CA . LEU A 1 195 ? -16.739 -13.747 14.210 1.00 95.06 195 LEU A CA 1
ATOM 1593 C C . LEU A 1 195 ? -17.361 -15.151 14.257 1.00 95.06 195 LEU A C 1
ATOM 1595 O O . LEU A 1 195 ? -18.576 -15.304 14.360 1.00 95.06 195 LEU A O 1
ATOM 1599 N N . TYR A 1 196 ? -16.526 -16.174 14.083 1.00 91.25 196 TYR A N 1
ATOM 1600 C CA . TYR A 1 196 ? -16.901 -17.584 14.064 1.00 91.25 196 TYR A CA 1
ATOM 1601 C C . TYR A 1 196 ? -15.745 -18.441 14.595 1.00 91.25 196 TYR A C 1
ATOM 1603 O O . TYR A 1 196 ? -14.589 -18.007 14.615 1.00 91.25 196 TYR A O 1
ATOM 1611 N N . GLY A 1 197 ? -16.053 -19.679 14.989 1.00 93.19 197 GLY A N 1
ATOM 1612 C CA . GLY A 1 197 ? -15.061 -20.618 15.514 1.00 93.19 197 GLY A CA 1
ATOM 1613 C C . GLY A 1 197 ? -14.324 -20.051 16.731 1.00 93.19 197 GLY A C 1
ATOM 1614 O O . GLY A 1 197 ? -14.953 -19.538 17.650 1.00 93.19 197 GLY A O 1
ATOM 1615 N N . ASN A 1 198 ? -12.990 -20.102 16.703 1.00 94.06 198 ASN A N 1
ATOM 1616 C CA . ASN A 1 198 ? -12.122 -19.649 17.800 1.00 94.06 198 ASN A CA 1
ATOM 1617 C C . ASN A 1 198 ? -11.823 -18.137 17.779 1.00 94.06 198 ASN A C 1
ATOM 1619 O O . ASN A 1 198 ? -10.880 -17.702 18.433 1.00 94.06 198 ASN A O 1
ATOM 1623 N N . TYR A 1 199 ? -12.565 -17.342 16.999 1.00 93.94 199 TYR A N 1
ATOM 1624 C CA . TYR A 1 199 ? -12.389 -15.885 16.907 1.00 93.94 199 TYR A CA 1
ATOM 1625 C C . TYR A 1 199 ? -10.946 -15.437 16.598 1.00 93.94 199 TYR A C 1
ATOM 1627 O O . TYR A 1 199 ? -10.439 -14.463 17.158 1.00 93.94 199 TYR A O 1
ATOM 1635 N N . GLY A 1 200 ? -10.277 -16.166 15.698 1.00 95.00 200 GLY A N 1
ATOM 1636 C CA . GLY A 1 200 ? -8.890 -15.901 15.312 1.00 95.00 200 GLY A CA 1
ATOM 1637 C C . GLY A 1 200 ? -8.695 -14.520 14.682 1.00 95.00 200 GLY A C 1
ATOM 1638 O O . GLY A 1 200 ? -9.584 -14.009 13.996 1.00 95.00 200 GLY A O 1
ATOM 1639 N N . ILE A 1 201 ? -7.518 -13.934 14.903 1.00 96.81 201 ILE A N 1
ATOM 1640 C CA . ILE A 1 201 ? -7.103 -12.652 14.323 1.00 96.81 201 ILE A CA 1
ATOM 1641 C C . ILE A 1 201 ? -6.229 -12.926 13.100 1.00 96.81 201 ILE A C 1
ATOM 1643 O O . ILE A 1 201 ? -5.326 -13.761 13.142 1.00 96.81 201 ILE A O 1
ATOM 1647 N N . TYR A 1 202 ? -6.503 -12.216 12.011 1.00 96.00 202 TYR A N 1
ATOM 1648 C CA . TYR A 1 202 ? -5.839 -12.373 10.725 1.00 96.00 202 TYR A CA 1
ATOM 1649 C C . TYR A 1 202 ? -5.360 -11.026 10.193 1.00 96.00 202 TYR A C 1
ATOM 1651 O O . TYR A 1 202 ? -5.936 -9.977 10.485 1.00 96.00 202 TYR A O 1
ATOM 1659 N N . VAL A 1 203 ? -4.329 -11.083 9.353 1.00 95.12 203 VAL A N 1
ATOM 1660 C CA . VAL A 1 203 ? -3.775 -9.936 8.635 1.00 95.12 203 VAL A CA 1
ATOM 1661 C C . VAL A 1 203 ? -3.851 -10.197 7.130 1.00 95.12 203 VAL A C 1
ATOM 1663 O O . VAL A 1 203 ? -3.677 -11.331 6.677 1.00 95.12 203 VAL A O 1
ATOM 1666 N N . ARG A 1 204 ? -4.182 -9.177 6.334 1.00 93.25 204 ARG A N 1
ATOM 1667 C CA . ARG A 1 204 ? -4.273 -9.287 4.867 1.00 93.25 204 ARG A CA 1
ATOM 1668 C C . ARG A 1 204 ? -3.852 -7.976 4.201 1.00 93.25 204 ARG A C 1
ATOM 1670 O O . ARG A 1 204 ? -4.241 -6.936 4.725 1.00 93.25 204 ARG A O 1
ATOM 1677 N N . PRO A 1 205 ? -3.140 -7.997 3.057 1.00 92.69 205 PRO A N 1
ATOM 1678 C CA . PRO A 1 205 ? -2.826 -6.772 2.323 1.00 92.69 205 PRO A CA 1
ATOM 1679 C C . PRO A 1 205 ? -4.087 -5.950 2.040 1.00 92.69 205 PRO A C 1
ATOM 1681 O O . PRO A 1 205 ? -5.118 -6.520 1.655 1.00 92.69 205 PRO A O 1
ATOM 1684 N N . TYR A 1 206 ? -4.005 -4.631 2.218 1.00 89.88 206 TYR A N 1
ATOM 1685 C CA . TYR A 1 206 ? -5.134 -3.708 2.083 1.00 89.88 206 TYR A CA 1
ATOM 1686 C C . TYR A 1 206 ? -5.823 -3.853 0.729 1.00 89.88 206 TYR A C 1
ATOM 1688 O O . TYR A 1 206 ? -7.026 -4.115 0.669 1.00 89.88 206 TYR A O 1
ATOM 1696 N N . ASP A 1 207 ? -5.038 -3.816 -0.347 1.00 86.50 207 ASP A N 1
ATOM 1697 C CA . ASP A 1 207 ? -5.522 -3.913 -1.726 1.00 86.50 207 ASP A CA 1
ATOM 1698 C C . ASP A 1 207 ? -6.296 -5.215 -1.965 1.00 86.50 207 ASP A C 1
ATOM 1700 O O . ASP A 1 207 ? -7.353 -5.231 -2.596 1.00 86.50 207 ASP A O 1
ATOM 1704 N N . MET A 1 208 ? -5.835 -6.324 -1.379 1.00 85.31 208 MET A N 1
ATOM 1705 C CA . MET A 1 208 ? -6.537 -7.602 -1.476 1.00 85.31 208 MET A CA 1
ATOM 1706 C C . MET A 1 208 ? -7.823 -7.641 -0.652 1.00 85.31 208 MET A C 1
ATOM 1708 O O . MET A 1 208 ? -8.731 -8.396 -0.999 1.00 85.31 208 MET A O 1
ATOM 1712 N N . PHE A 1 209 ? -7.898 -6.911 0.459 1.00 92.56 209 PHE A N 1
ATOM 1713 C CA . PHE A 1 209 ? -9.097 -6.853 1.292 1.00 92.56 209 PHE A CA 1
ATOM 1714 C C . PHE A 1 209 ? -10.201 -6.036 0.611 1.00 92.56 209 PHE A C 1
ATOM 1716 O O . PHE A 1 209 ? -11.349 -6.475 0.563 1.00 92.56 209 PHE A O 1
ATOM 1723 N N . VAL A 1 210 ? -9.852 -4.888 0.026 1.00 90.31 210 VAL A N 1
ATOM 1724 C CA . VAL A 1 210 ? -10.817 -3.998 -0.643 1.00 90.31 210 VAL A CA 1
ATOM 1725 C C . VAL A 1 210 ? -11.153 -4.411 -2.076 1.00 90.31 210 VAL A C 1
ATOM 1727 O O . VAL A 1 210 ? -12.113 -3.889 -2.640 1.00 90.31 210 VAL A O 1
ATOM 1730 N N . SER A 1 211 ? -10.392 -5.341 -2.661 1.00 88.31 211 SER A N 1
ATOM 1731 C CA . SER A 1 211 ? -10.587 -5.792 -4.044 1.00 88.31 211 SER A CA 1
ATOM 1732 C C . SER A 1 211 ? -11.972 -6.384 -4.330 1.00 88.31 211 SER A C 1
ATOM 1734 O O . SER A 1 211 ? -12.659 -6.928 -3.456 1.00 88.31 211 SER A O 1
ATOM 1736 N N . GLU A 1 212 ? -12.362 -6.310 -5.602 1.00 90.81 212 GLU A N 1
ATOM 1737 C CA . GLU A 1 212 ?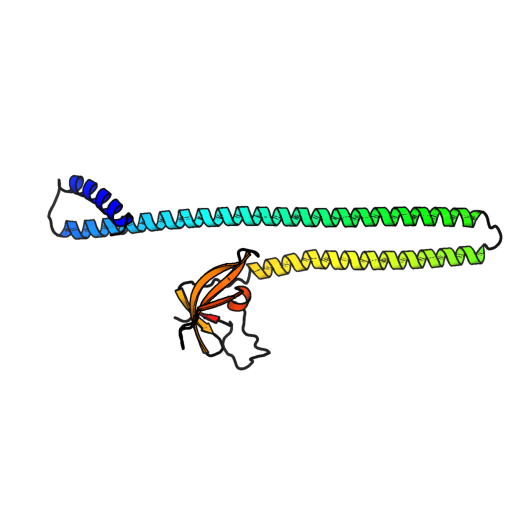 -13.551 -6.979 -6.124 1.00 90.81 212 GLU A CA 1
ATOM 1738 C C . GLU A 1 212 ? -13.397 -8.507 -6.119 1.00 90.81 212 GLU A C 1
ATOM 1740 O O . GLU A 1 212 ? -12.290 -9.065 -6.124 1.00 90.81 212 GLU A O 1
ATOM 1745 N N . VAL A 1 213 ? -14.531 -9.208 -6.074 1.00 91.00 213 VAL A N 1
ATOM 1746 C CA . VAL A 1 213 ? -14.550 -10.655 -6.283 1.00 91.00 213 VAL A CA 1
ATOM 1747 C C . VAL A 1 213 ? -14.148 -10.940 -7.727 1.00 91.00 213 VAL A C 1
ATOM 1749 O O . VAL A 1 213 ? -14.576 -10.271 -8.667 1.00 91.00 213 VAL A O 1
ATOM 1752 N N . ASP A 1 214 ? -13.323 -11.965 -7.911 1.00 90.12 214 ASP A N 1
ATOM 1753 C CA . ASP A 1 214 ? -13.032 -12.479 -9.242 1.00 90.12 214 ASP A CA 1
ATOM 1754 C C . ASP A 1 214 ? -14.240 -13.278 -9.750 1.00 90.12 214 ASP A C 1
ATOM 1756 O O . ASP A 1 214 ? -14.372 -14.474 -9.480 1.00 90.12 214 ASP A O 1
ATOM 1760 N N . HIS A 1 215 ? -15.128 -12.601 -10.475 1.00 88.31 215 HIS A N 1
ATOM 1761 C CA . HIS A 1 215 ? -16.344 -13.193 -11.034 1.00 88.31 215 HIS A CA 1
ATOM 1762 C C . HIS A 1 215 ? -16.064 -14.136 -12.213 1.00 88.31 215 HIS A C 1
ATOM 1764 O O . HIS A 1 215 ? -16.946 -14.896 -12.599 1.00 88.31 215 HIS A O 1
ATOM 1770 N N . LYS A 1 216 ? -14.843 -14.150 -12.775 1.00 88.69 216 LYS A N 1
ATOM 1771 C CA . LYS A 1 216 ? -14.463 -15.199 -13.736 1.00 88.69 216 LYS A CA 1
ATOM 1772 C C . LYS A 1 216 ? -14.278 -16.531 -13.021 1.00 88.69 216 LYS A C 1
ATOM 1774 O O . LYS A 1 216 ? -14.625 -17.574 -13.563 1.00 88.69 216 LYS A O 1
ATOM 1779 N N . LYS A 1 217 ? -13.725 -16.489 -11.806 1.00 87.00 217 LYS A N 1
ATOM 1780 C CA . LYS A 1 217 ? -13.513 -17.670 -10.966 1.00 87.00 217 LYS A CA 1
ATOM 1781 C C . LYS A 1 217 ? -14.751 -18.071 -10.159 1.00 87.00 217 LYS A C 1
ATOM 1783 O O . LYS A 1 217 ? -14.924 -19.256 -9.903 1.00 87.00 217 LYS A O 1
ATOM 1788 N N . TYR A 1 218 ? -15.568 -17.104 -9.749 1.00 87.50 218 TYR A N 1
ATOM 1789 C CA . TYR A 1 218 ? -16.770 -17.317 -8.936 1.00 87.50 218 TYR A CA 1
ATOM 1790 C C . TYR A 1 218 ? -17.985 -16.611 -9.563 1.00 87.50 218 TYR A C 1
ATOM 1792 O O . TYR A 1 218 ? -18.405 -15.561 -9.070 1.00 87.50 218 TYR A O 1
ATOM 1800 N N . PRO A 1 219 ? -18.533 -17.135 -10.671 1.00 87.88 219 PRO A N 1
ATOM 1801 C CA . PRO A 1 219 ? -19.590 -16.462 -11.427 1.00 87.88 219 PRO A CA 1
ATOM 1802 C C . PRO A 1 219 ? -20.927 -16.389 -10.676 1.00 87.88 219 PRO A C 1
ATOM 1804 O O . PRO A 1 219 ? -21.705 -15.462 -10.884 1.00 87.88 219 PRO A O 1
ATOM 1807 N N . GLU A 1 220 ? -21.198 -17.332 -9.775 1.00 90.56 220 GLU A N 1
ATOM 1808 C CA . GLU A 1 220 ? -22.417 -17.380 -8.959 1.00 90.56 220 GLU A CA 1
ATOM 1809 C C . GLU A 1 220 ? -22.445 -16.384 -7.784 1.00 90.56 220 GLU A C 1
ATOM 1811 O O . GLU A 1 220 ? -23.481 -16.210 -7.131 1.00 90.56 220 GLU A O 1
ATOM 1816 N N . VAL A 1 221 ? -21.325 -15.722 -7.484 1.00 91.25 221 VAL A N 1
ATOM 1817 C CA . VAL A 1 221 ? -21.236 -14.787 -6.359 1.00 91.25 221 VAL A CA 1
ATOM 1818 C C . VAL A 1 221 ? -21.879 -13.456 -6.742 1.00 91.25 221 VAL A C 1
ATOM 1820 O O . VAL A 1 221 ? -21.399 -12.746 -7.612 1.00 91.25 221 VAL A O 1
ATOM 1823 N N . LYS A 1 222 ? -22.962 -13.091 -6.045 1.00 90.81 222 LYS A N 1
ATOM 1824 C CA . LYS A 1 222 ? -23.640 -11.788 -6.210 1.00 90.81 222 LYS A CA 1
ATOM 1825 C C . LYS A 1 222 ? -22.900 -10.621 -5.544 1.00 90.81 222 LYS A C 1
ATOM 1827 O O . LYS A 1 222 ? -23.211 -9.465 -5.808 1.00 90.81 222 LYS A O 1
ATOM 1832 N N . GLN A 1 223 ? -21.994 -10.932 -4.618 1.00 92.31 223 GLN A N 1
ATOM 1833 C CA . GLN A 1 223 ? -21.248 -9.954 -3.833 1.00 92.31 223 GLN A CA 1
ATOM 1834 C C . GLN A 1 223 ? -20.194 -9.272 -4.713 1.00 92.31 223 GLN A C 1
ATOM 1836 O O . GLN A 1 223 ? -19.379 -9.961 -5.324 1.00 92.31 223 GLN A O 1
ATOM 1841 N N . LYS A 1 224 ? -20.161 -7.936 -4.747 1.00 90.00 224 LYS A N 1
ATOM 1842 C CA . LYS A 1 224 ? -19.241 -7.194 -5.620 1.00 90.00 224 LYS A CA 1
ATOM 1843 C C . LYS A 1 224 ? -17.815 -7.229 -5.077 1.00 90.00 224 LYS A C 1
ATOM 1845 O O . LYS A 1 224 ? -16.870 -7.513 -5.812 1.00 90.00 224 LYS A O 1
ATOM 1850 N N . TYR A 1 225 ? -17.652 -6.951 -3.784 1.00 93.19 225 TYR A N 1
ATOM 1851 C CA . TYR A 1 225 ? -16.338 -6.888 -3.134 1.00 93.19 225 TYR A CA 1
ATOM 1852 C C . TYR A 1 225 ? -16.024 -8.156 -2.359 1.00 93.19 225 TYR A C 1
ATOM 1854 O O . TYR A 1 225 ? -16.920 -8.808 -1.833 1.00 93.19 225 TYR A O 1
ATOM 1862 N N . ARG A 1 226 ? -14.740 -8.501 -2.213 1.00 92.38 226 ARG A N 1
ATOM 1863 C CA . ARG A 1 226 ? -14.344 -9.669 -1.410 1.00 92.38 226 ARG A CA 1
ATOM 1864 C C . ARG A 1 226 ? -14.834 -9.582 0.027 1.00 92.38 226 ARG A C 1
ATOM 1866 O O . ARG A 1 226 ? -15.248 -10.600 0.578 1.00 92.38 226 ARG A O 1
ATOM 1873 N N . PHE A 1 227 ? -14.788 -8.379 0.593 1.00 95.06 227 PHE A N 1
ATOM 1874 C CA . PHE A 1 227 ? -15.324 -8.042 1.903 1.00 95.06 227 PHE A CA 1
ATOM 1875 C C . PHE A 1 227 ? -16.298 -6.867 1.767 1.00 95.06 227 PHE A C 1
ATOM 1877 O O . PHE A 1 227 ? -15.929 -5.764 1.348 1.00 95.06 227 PHE A O 1
ATOM 1884 N N . GLU A 1 228 ? -17.554 -7.090 2.131 1.00 94.56 228 GLU A N 1
ATOM 1885 C CA . GLU A 1 228 ? -18.589 -6.054 2.146 1.00 94.56 228 GLU A CA 1
ATOM 1886 C C . GLU A 1 228 ? -18.947 -5.671 3.573 1.00 94.56 228 GLU A C 1
ATOM 1888 O O . GLU A 1 228 ? -18.979 -6.526 4.455 1.00 94.56 228 GLU A O 1
ATOM 1893 N N . LEU A 1 229 ? -19.158 -4.372 3.789 1.00 93.94 229 LEU A N 1
ATOM 1894 C CA . LEU A 1 229 ? -19.587 -3.845 5.079 1.00 93.94 229 LEU A CA 1
ATOM 1895 C C . LEU A 1 229 ? -21.005 -4.357 5.344 1.00 93.94 229 LEU A C 1
ATOM 1897 O O . LEU A 1 229 ? -21.831 -4.360 4.432 1.00 93.94 229 LEU A O 1
ATOM 1901 N N . ILE A 1 230 ? -21.262 -4.813 6.563 1.00 92.44 230 ILE A N 1
ATOM 1902 C CA . ILE A 1 230 ? -22.593 -5.220 7.010 1.00 92.44 230 ILE A CA 1
ATOM 1903 C C . ILE A 1 230 ? -22.973 -4.402 8.244 1.00 92.44 230 ILE A C 1
ATOM 1905 O O . ILE A 1 230 ? -22.113 -4.152 9.094 1.00 92.44 230 ILE A O 1
ATOM 1909 N N . ASP A 1 231 ? -24.243 -4.003 8.312 1.00 77.00 231 ASP A N 1
ATOM 1910 C CA . ASP A 1 231 ? -24.825 -3.283 9.452 1.00 77.00 231 ASP A CA 1
ATOM 1911 C C . ASP A 1 231 ? -24.974 -4.175 10.700 1.00 77.00 231 ASP A C 1
ATOM 1913 O O . ASP A 1 231 ? -25.241 -5.399 10.560 1.00 77.00 231 ASP A O 1
#

InterPro domains:
  IPR023387 DUF1653-like domain [PF07866] (165-228)
  IPR037135 DUF1653-like domain superfamily [G3DSA:2.30.30.320] (154-231)

Foldseek 3Di:
DDPLVVVLVVVLVVVCVVPVVDDDDDVVVVVSVVVSVVVSVVVVVVVVVVVVVVVVVVVVVVVVVVVVVVVVVVVVVVVVVVVVVVVVVVVVVVVVVVVVVVVVVPPDDVPPVVVVVVVVVVVVVVVVVVVVVVVVVVVVCVVVVCVVVVCCVVVQQDDDDAQFWKAFLVGWIKHFHDWDADPPPRFIWTWIWTPDDPRDIDIDGSCQQAAFDPCVVVVPRPGGGRIDTDD

Secondary structure (DSSP, 8-state):
--HHHHHHHHHHHHHHHHHTTS--SSHHHHHHHHHHHHHHHHHHHHHHHHHHHHHHHHHHHHHHHHHHHHHHHHHHHHHHHHHHHHHHHHHHHHHHHHHHHHHHH-TT-HHHHHHHHHHHHHHHHHHHHHHHHHHHHHHHHHHHHHHHHHHHHHHS-PPPPTT-EEEETTS-EEEEEEEEE-TTT--EEEEEEESSTT--EEEEEHHHHHSBP-TTT-TT---SBSEEEE-